Protein AF-A0A7S1GRJ5-F1 (afdb_monomer)

Structure (mmCIF, N/CA/C/O backbone):
data_AF-A0A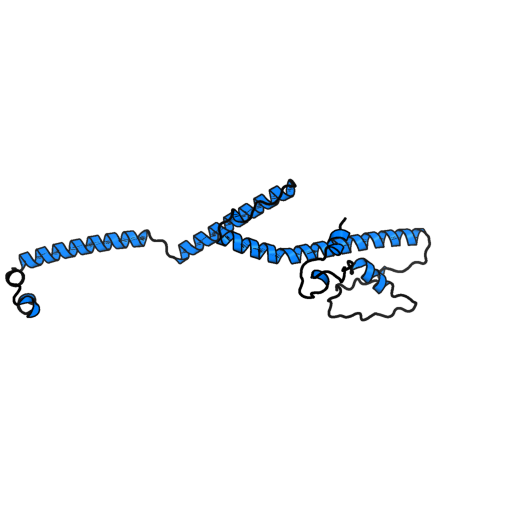7S1GRJ5-F1
#
_entry.id   AF-A0A7S1GRJ5-F1
#
loop_
_atom_site.group_PDB
_atom_site.id
_atom_site.type_symbol
_atom_site.label_atom_id
_atom_site.label_alt_id
_atom_site.label_comp_id
_atom_site.label_asym_id
_atom_site.label_entity_id
_atom_site.label_seq_id
_atom_site.pdbx_PDB_ins_code
_atom_site.Cartn_x
_atom_site.Cartn_y
_atom_site.Cartn_z
_atom_site.occupancy
_atom_site.B_iso_or_equiv
_atom_site.auth_seq_id
_atom_site.auth_comp_id
_atom_site.auth_asym_id
_atom_site.auth_atom_id
_atom_site.pdbx_PDB_model_num
ATOM 1 N N . GLU A 1 1 ? 39.650 -15.912 -52.450 1.00 72.12 1 GLU A N 1
ATOM 2 C CA . GLU A 1 1 ? 39.064 -16.529 -53.664 1.00 72.12 1 GLU A CA 1
ATOM 3 C C . GLU A 1 1 ? 37.541 -16.572 -53.637 1.00 72.12 1 GLU A C 1
ATOM 5 O O . GLU A 1 1 ? 36.939 -16.476 -54.695 1.00 72.12 1 GLU A O 1
ATOM 10 N N . GLU A 1 2 ? 36.922 -16.648 -52.458 1.00 83.31 2 GLU A N 1
ATOM 11 C CA . GLU A 1 2 ? 35.462 -16.723 -52.286 1.00 83.31 2 GLU A CA 1
ATOM 12 C C . GLU A 1 2 ? 34.701 -15.574 -52.966 1.00 83.31 2 GLU A C 1
ATOM 14 O O . GLU A 1 2 ? 33.798 -15.840 -53.749 1.00 83.31 2 GLU A O 1
ATOM 19 N N . LEU A 1 3 ? 35.144 -14.318 -52.810 1.00 81.25 3 LEU A N 1
ATOM 20 C CA . LEU A 1 3 ? 34.520 -13.162 -53.481 1.00 81.25 3 LEU A CA 1
ATOM 21 C C . LEU A 1 3 ? 34.523 -13.261 -55.017 1.00 81.25 3 LEU A C 1
ATOM 23 O O . LEU A 1 3 ? 33.611 -12.755 -55.663 1.00 81.25 3 LEU A O 1
ATOM 27 N N . ARG A 1 4 ? 35.526 -13.925 -55.610 1.00 78.94 4 ARG A N 1
ATOM 28 C CA . ARG A 1 4 ? 35.620 -14.108 -57.071 1.00 78.94 4 ARG A CA 1
ATOM 29 C C . ARG A 1 4 ? 34.764 -15.254 -57.596 1.00 78.94 4 ARG A C 1
ATOM 31 O O . ARG A 1 4 ? 34.497 -15.311 -58.789 1.00 78.94 4 ARG A O 1
ATOM 38 N N . ARG A 1 5 ? 34.373 -16.178 -56.717 1.00 85.81 5 ARG A N 1
ATOM 39 C CA . ARG A 1 5 ? 33.508 -17.320 -57.041 1.00 85.81 5 ARG A CA 1
ATOM 40 C C . ARG A 1 5 ? 32.040 -17.056 -56.696 1.00 85.81 5 ARG A C 1
ATOM 42 O O . ARG A 1 5 ? 31.197 -17.896 -56.987 1.00 85.81 5 ARG A O 1
ATOM 49 N N . ASP A 1 6 ? 31.736 -15.911 -56.088 1.00 86.88 6 ASP A N 1
ATOM 50 C CA . ASP A 1 6 ? 30.375 -15.523 -55.740 1.00 86.88 6 ASP A CA 1
ATOM 51 C C . ASP A 1 6 ? 29.640 -14.926 -56.951 1.00 86.88 6 ASP A C 1
ATOM 53 O O . ASP A 1 6 ? 29.894 -13.793 -57.377 1.00 86.88 6 ASP A O 1
ATOM 57 N N . ASN A 1 7 ? 28.692 -15.698 -57.487 1.00 87.12 7 ASN A N 1
ATOM 58 C CA . ASN A 1 7 ? 27.854 -15.298 -58.616 1.00 87.12 7 ASN A CA 1
ATOM 59 C C . ASN A 1 7 ? 26.999 -14.054 -58.313 1.00 87.12 7 ASN A C 1
ATOM 61 O O . ASN A 1 7 ? 26.661 -13.319 -59.241 1.00 87.12 7 ASN A O 1
ATOM 65 N N . ALA A 1 8 ? 26.682 -13.768 -57.044 1.00 87.81 8 ALA A N 1
ATOM 66 C CA . ALA A 1 8 ? 25.936 -12.567 -56.664 1.00 87.81 8 ALA A CA 1
ATOM 67 C C . ALA A 1 8 ? 26.758 -11.278 -56.851 1.00 87.81 8 ALA A C 1
ATOM 69 O O . ALA A 1 8 ? 26.200 -10.188 -56.990 1.00 87.81 8 ALA A O 1
ATOM 70 N N . LEU A 1 9 ? 28.088 -11.396 -56.896 1.00 85.19 9 LEU A N 1
ATOM 71 C CA . LEU A 1 9 ? 29.021 -10.279 -57.035 1.00 85.19 9 LEU A CA 1
ATOM 72 C C . LEU A 1 9 ? 29.597 -10.161 -58.452 1.00 85.19 9 LEU A C 1
ATOM 74 O O . LEU A 1 9 ? 30.479 -9.331 -58.672 1.00 85.19 9 LEU A O 1
ATOM 78 N N . LEU A 1 10 ? 29.120 -10.961 -59.413 1.00 81.44 10 LEU A N 1
ATOM 79 C CA . LEU A 1 10 ? 29.707 -11.088 -60.754 1.00 81.44 10 LEU A CA 1
ATOM 80 C C . LEU A 1 10 ? 29.811 -9.745 -61.498 1.00 81.44 10 LEU A C 1
ATOM 82 O O . LEU A 1 10 ? 30.829 -9.452 -62.122 1.00 81.44 10 LEU A O 1
ATOM 86 N N . PHE A 1 11 ? 28.786 -8.899 -61.377 1.00 86.62 11 PHE A N 1
ATOM 87 C CA . PHE A 1 11 ? 28.733 -7.576 -62.016 1.00 86.62 11 PHE A CA 1
ATOM 88 C C . PHE A 1 11 ? 29.226 -6.437 -61.112 1.00 86.62 11 PHE A C 1
ATOM 90 O O . PHE A 1 11 ? 29.256 -5.275 -61.517 1.00 86.62 11 PHE A O 1
ATOM 97 N N . GLN A 1 12 ? 29.655 -6.742 -59.884 1.00 85.38 12 GLN A N 1
ATOM 98 C CA . GLN A 1 12 ? 30.239 -5.757 -58.978 1.00 85.38 12 GLN A CA 1
ATOM 99 C C . GLN A 1 12 ? 31.744 -5.647 -59.223 1.00 85.38 12 GLN A C 1
ATOM 101 O O . GLN A 1 12 ? 32.564 -6.028 -58.387 1.00 85.38 12 GLN A O 1
ATOM 106 N N . HIS A 1 13 ? 32.114 -5.088 -60.378 1.00 81.75 13 HIS A N 1
ATOM 107 C CA . HIS A 1 13 ? 33.507 -4.985 -60.831 1.00 81.75 13 HIS A CA 1
ATOM 108 C C . HIS A 1 13 ? 34.446 -4.328 -59.805 1.00 81.75 13 HIS A C 1
ATOM 110 O O . HIS A 1 13 ? 35.602 -4.724 -59.688 1.00 81.75 13 HIS A O 1
ATOM 116 N N . MET A 1 14 ? 33.944 -3.382 -59.002 1.00 82.38 14 MET A N 1
ATOM 117 C CA . MET A 1 14 ? 34.722 -2.758 -57.925 1.00 82.38 14 MET A CA 1
ATOM 118 C C . MET A 1 14 ? 35.076 -3.715 -56.782 1.00 82.38 14 MET A C 1
ATOM 120 O O . MET A 1 14 ? 36.131 -3.558 -56.180 1.00 82.38 14 MET A O 1
ATOM 124 N N . VAL A 1 15 ? 34.212 -4.685 -56.473 1.00 82.25 15 VAL A N 1
ATOM 125 C CA . VAL A 1 15 ? 34.442 -5.696 -55.427 1.00 82.25 15 VAL A CA 1
ATOM 126 C C . VAL A 1 15 ? 35.281 -6.846 -55.988 1.00 82.25 15 VAL A C 1
ATOM 128 O O . VAL A 1 15 ? 36.237 -7.280 -55.350 1.00 82.25 15 VAL A O 1
ATOM 131 N N . GLN A 1 16 ? 34.992 -7.266 -57.224 1.00 83.94 16 GLN A N 1
ATOM 132 C CA . GLN A 1 16 ? 35.749 -8.289 -57.959 1.00 83.94 16 GLN A CA 1
ATOM 133 C C . GLN A 1 16 ? 37.213 -7.888 -58.211 1.00 83.94 16 GLN A C 1
ATOM 135 O O . GLN A 1 16 ? 38.109 -8.734 -58.179 1.00 83.94 16 GLN A O 1
ATOM 140 N N . GLY A 1 17 ? 37.460 -6.593 -58.433 1.00 84.88 17 GLY A N 1
ATOM 141 C CA . GLY A 1 17 ? 38.787 -6.027 -58.682 1.00 84.88 17 GLY A CA 1
ATOM 142 C C . GLY A 1 17 ? 39.625 -5.759 -57.430 1.00 84.88 17 GLY A C 1
ATOM 143 O O . GLY A 1 17 ? 40.770 -5.327 -57.555 1.00 84.88 17 GLY A O 1
ATOM 144 N N . MET A 1 18 ? 39.099 -5.996 -56.222 1.00 87.81 18 MET A N 1
ATOM 145 C CA . MET A 1 18 ? 39.867 -5.763 -54.999 1.00 87.81 18 MET A CA 1
ATOM 146 C C . MET A 1 18 ? 40.995 -6.790 -54.841 1.00 87.81 18 MET A C 1
ATOM 148 O O . MET A 1 18 ? 40.799 -8.000 -54.987 1.00 87.81 18 MET A O 1
ATOM 152 N N . ASN A 1 19 ? 42.188 -6.305 -54.490 1.00 89.56 19 ASN A N 1
ATOM 153 C CA . ASN A 1 19 ? 43.284 -7.168 -54.062 1.00 89.56 19 ASN A CA 1
ATOM 154 C C . ASN A 1 19 ? 43.135 -7.546 -52.574 1.00 89.56 19 ASN A C 1
ATOM 156 O O . ASN A 1 19 ? 42.347 -6.954 -51.832 1.00 89.56 19 ASN A O 1
ATOM 160 N N . THR A 1 20 ? 43.906 -8.538 -52.134 1.00 89.00 20 THR A N 1
ATOM 161 C CA . THR A 1 20 ? 43.840 -9.061 -50.762 1.00 89.00 20 THR A CA 1
ATOM 162 C C . THR A 1 20 ? 44.107 -7.988 -49.699 1.00 89.00 20 THR A C 1
ATOM 164 O O . THR A 1 20 ? 43.424 -7.976 -48.682 1.00 89.00 20 THR A O 1
ATOM 167 N N . ASP A 1 21 ? 45.028 -7.049 -49.942 1.00 90.94 21 ASP A N 1
ATOM 168 C CA . ASP A 1 21 ? 45.351 -5.953 -49.010 1.00 90.94 21 ASP A CA 1
ATOM 169 C C . ASP A 1 21 ? 44.183 -4.964 -48.836 1.00 90.94 21 ASP A C 1
ATOM 171 O O . ASP A 1 21 ? 43.828 -4.577 -47.723 1.00 90.94 21 ASP A O 1
ATOM 175 N N . MET A 1 22 ? 43.512 -4.597 -49.930 1.00 89.62 22 MET A N 1
ATOM 176 C CA . MET A 1 22 ? 42.325 -3.743 -49.884 1.00 89.62 22 MET A CA 1
ATOM 177 C C . MET A 1 22 ? 41.163 -4.429 -49.162 1.00 89.62 22 MET A C 1
ATOM 179 O O . MET A 1 22 ? 40.409 -3.762 -48.452 1.00 89.62 22 MET A O 1
ATOM 183 N N . ILE A 1 23 ? 41.008 -5.745 -49.342 1.00 90.00 23 ILE A N 1
ATOM 184 C CA . ILE A 1 23 ? 40.001 -6.537 -48.627 1.00 90.00 23 ILE A CA 1
ATOM 185 C C . ILE A 1 23 ? 40.335 -6.559 -47.133 1.00 90.00 23 ILE A C 1
ATOM 187 O O . ILE A 1 23 ? 39.477 -6.201 -46.330 1.00 90.00 23 ILE A O 1
ATOM 191 N N . ALA A 1 24 ? 41.584 -6.867 -46.768 1.00 91.62 24 ALA A N 1
ATOM 192 C CA . ALA A 1 24 ? 42.047 -6.888 -45.382 1.00 91.62 24 ALA A CA 1
ATOM 193 C C . ALA A 1 24 ? 41.796 -5.547 -44.675 1.00 91.62 24 ALA A C 1
ATOM 195 O O . ALA A 1 24 ? 41.127 -5.511 -43.647 1.00 91.62 24 ALA A O 1
ATOM 196 N N . LYS A 1 25 ? 42.179 -4.418 -45.289 1.00 93.88 25 LYS A N 1
ATOM 197 C CA . LYS A 1 25 ? 41.926 -3.074 -44.734 1.00 93.88 25 LYS A CA 1
ATOM 198 C C . LYS A 1 25 ? 40.442 -2.783 -44.507 1.00 93.88 25 LYS A C 1
ATOM 200 O O . LYS A 1 25 ? 40.082 -2.120 -43.531 1.00 93.88 25 LYS A O 1
ATOM 205 N N . ARG A 1 26 ? 39.562 -3.248 -45.402 1.00 91.19 26 ARG A N 1
ATOM 206 C CA . ARG A 1 26 ? 38.109 -3.094 -45.230 1.00 91.19 26 ARG A CA 1
ATOM 207 C C . ARG A 1 26 ? 37.571 -3.987 -44.119 1.00 91.19 26 ARG A C 1
ATOM 209 O O . ARG A 1 26 ? 36.728 -3.518 -43.356 1.00 91.19 26 ARG A O 1
ATOM 216 N N . CYS A 1 27 ? 38.060 -5.219 -44.011 1.00 93.19 27 CYS A N 1
ATOM 217 C CA . CYS A 1 27 ? 37.746 -6.113 -42.902 1.00 93.19 27 CYS A CA 1
ATOM 218 C C . CYS A 1 27 ? 38.187 -5.496 -41.568 1.00 93.19 27 CYS A C 1
ATOM 220 O O . CYS A 1 27 ? 37.353 -5.356 -40.681 1.00 93.19 27 CYS A O 1
ATOM 222 N N . ASP A 1 28 ? 39.420 -4.997 -41.459 1.00 95.69 28 ASP A N 1
ATOM 223 C CA . ASP A 1 28 ? 39.940 -4.332 -40.253 1.00 95.69 28 ASP A CA 1
ATOM 224 C C . ASP A 1 28 ? 39.139 -3.088 -39.870 1.00 95.69 28 ASP A C 1
ATOM 226 O O . ASP A 1 28 ? 38.913 -2.793 -38.695 1.00 95.69 28 ASP A O 1
ATOM 230 N N . TYR A 1 29 ? 38.701 -2.312 -40.862 1.00 96.06 29 TYR A N 1
ATOM 231 C CA . TYR A 1 29 ? 37.819 -1.178 -40.612 1.00 96.06 29 TYR A CA 1
ATOM 232 C C . TYR A 1 29 ? 36.453 -1.630 -40.083 1.00 96.06 29 TYR A C 1
ATOM 234 O O . TYR A 1 29 ? 35.951 -1.053 -39.119 1.00 96.06 29 TYR A O 1
ATOM 242 N N . ARG A 1 30 ? 35.857 -2.670 -40.679 1.00 96.12 30 ARG A N 1
ATOM 243 C CA . ARG A 1 30 ? 34.570 -3.221 -40.234 1.00 96.12 30 ARG A CA 1
ATOM 244 C C . ARG A 1 30 ? 34.658 -3.835 -38.839 1.00 96.12 30 ARG A C 1
ATOM 246 O O . ARG A 1 30 ? 33.776 -3.553 -38.035 1.00 96.12 30 ARG A O 1
ATOM 253 N N . MET A 1 31 ? 35.724 -4.572 -38.533 1.00 96.56 31 MET A N 1
ATOM 254 C CA . MET A 1 31 ? 35.969 -5.125 -37.197 1.00 96.56 31 MET A CA 1
ATOM 255 C C . MET A 1 31 ? 36.037 -4.010 -36.150 1.00 96.56 31 MET A C 1
ATOM 257 O O . MET A 1 31 ? 35.279 -4.044 -35.187 1.00 96.56 31 MET A O 1
ATOM 261 N N . ARG A 1 32 ? 36.801 -2.939 -36.402 1.00 97.00 32 ARG A N 1
ATOM 262 C CA . ARG A 1 32 ? 36.861 -1.779 -35.492 1.00 97.00 32 ARG A CA 1
ATOM 263 C C . ARG A 1 32 ? 35.522 -1.060 -35.307 1.00 97.00 32 ARG A C 1
ATOM 265 O O . ARG A 1 32 ? 35.262 -0.506 -34.244 1.00 97.00 32 ARG A O 1
ATOM 272 N N . GLN A 1 33 ? 34.676 -1.010 -36.337 1.00 96.81 33 GLN A N 1
ATOM 273 C CA . GLN A 1 33 ? 33.322 -0.455 -36.201 1.00 96.81 33 GLN A CA 1
ATOM 274 C C . GLN A 1 33 ? 32.441 -1.348 -35.320 1.00 96.81 33 GLN A C 1
ATOM 276 O O . GLN A 1 33 ? 31.742 -0.835 -34.449 1.00 96.81 33 GLN A O 1
ATOM 281 N N . MET A 1 34 ? 32.515 -2.668 -35.509 1.00 97.25 34 MET A N 1
ATOM 282 C CA . MET A 1 34 ? 31.790 -3.632 -34.681 1.00 97.25 34 MET A CA 1
ATOM 283 C C . MET A 1 34 ? 32.249 -3.593 -33.220 1.00 97.25 34 MET A C 1
ATOM 285 O O . MET A 1 34 ? 31.407 -3.602 -32.329 1.00 97.25 34 MET A O 1
ATOM 289 N N . GLU A 1 35 ? 33.555 -3.488 -32.960 1.00 97.06 35 GLU A N 1
ATOM 290 C CA . GLU A 1 35 ? 34.109 -3.343 -31.605 1.00 97.06 35 GLU A CA 1
ATOM 291 C C . GLU A 1 35 ? 33.528 -2.117 -30.891 1.00 97.06 35 GLU A C 1
ATOM 293 O O . GLU A 1 35 ? 32.988 -2.240 -29.793 1.00 97.06 35 GLU A O 1
ATOM 298 N N . LYS A 1 36 ? 33.526 -0.952 -31.552 1.00 96.19 36 LYS A N 1
ATOM 299 C CA . LYS A 1 36 ? 32.933 0.280 -31.002 1.00 96.19 36 LYS A CA 1
ATOM 300 C C . LYS A 1 36 ? 31.442 0.141 -30.707 1.00 96.19 36 LYS A C 1
ATOM 302 O O . LYS A 1 36 ? 30.950 0.685 -29.719 1.00 96.19 36 LYS A O 1
ATOM 307 N N . GLU A 1 37 ? 30.705 -0.559 -31.564 1.00 96.06 37 GLU A N 1
ATOM 308 C CA . GLU A 1 37 ? 29.283 -0.808 -31.342 1.00 96.06 37 GLU A CA 1
ATOM 309 C C . GLU A 1 37 ? 29.052 -1.752 -30.153 1.00 96.06 37 GLU A C 1
ATOM 311 O O . GLU A 1 37 ? 28.173 -1.495 -29.326 1.00 96.06 37 GLU A O 1
ATOM 316 N N . CYS A 1 38 ? 29.859 -2.808 -30.028 1.00 95.69 38 CYS A N 1
ATOM 317 C CA . CYS A 1 38 ? 29.835 -3.713 -28.882 1.00 95.69 38 CYS A CA 1
ATOM 318 C C . CYS A 1 38 ? 30.121 -2.968 -27.574 1.00 95.69 38 CYS A C 1
ATOM 320 O O . CYS A 1 38 ? 29.336 -3.094 -26.635 1.00 95.69 38 CYS A O 1
ATOM 322 N N . GLU A 1 39 ? 31.161 -2.132 -27.526 1.00 95.94 39 GLU A N 1
ATOM 323 C CA . GLU A 1 39 ? 31.483 -1.301 -26.357 1.00 95.94 39 GLU A CA 1
ATOM 324 C C . GLU A 1 39 ? 30.330 -0.355 -25.988 1.00 95.94 39 GLU A C 1
ATOM 326 O O . GLU A 1 39 ? 29.963 -0.224 -24.815 1.00 95.94 39 GLU A O 1
ATOM 331 N N . ALA A 1 40 ? 29.711 0.289 -26.983 1.00 94.81 40 ALA A N 1
ATOM 332 C CA . ALA A 1 40 ? 28.569 1.171 -26.761 1.00 94.81 40 ALA A CA 1
ATOM 333 C C . ALA A 1 40 ? 27.369 0.408 -26.178 1.00 94.81 40 ALA A C 1
ATOM 335 O O . ALA A 1 40 ? 26.754 0.861 -25.208 1.00 94.81 40 ALA A O 1
ATOM 336 N N . ARG A 1 41 ? 27.055 -0.772 -26.726 1.00 93.56 41 ARG A N 1
ATOM 337 C CA . ARG A 1 41 ? 25.973 -1.639 -26.235 1.00 93.56 41 ARG A CA 1
ATOM 338 C C . ARG A 1 41 ? 26.266 -2.168 -24.833 1.00 93.56 41 ARG A C 1
ATOM 340 O O . ARG A 1 41 ? 25.379 -2.142 -23.984 1.00 93.56 41 ARG A O 1
ATOM 347 N N . GLU A 1 42 ? 27.498 -2.586 -24.560 1.00 93.44 42 GLU A N 1
ATOM 348 C CA . GLU A 1 42 ? 27.922 -3.043 -23.235 1.00 93.44 42 GLU A CA 1
ATOM 349 C C . GLU A 1 42 ? 27.788 -1.924 -22.198 1.00 93.44 42 GLU A C 1
ATOM 351 O O . GLU A 1 42 ? 27.259 -2.145 -21.109 1.00 93.44 42 GLU A O 1
ATOM 356 N N . LYS A 1 43 ? 28.183 -0.693 -22.544 1.00 93.62 43 LYS A N 1
ATOM 357 C CA . LYS A 1 43 ? 28.016 0.476 -21.672 1.00 93.62 43 LYS A CA 1
ATOM 358 C C . LYS A 1 43 ? 26.544 0.759 -21.365 1.00 93.62 43 LYS A C 1
ATOM 360 O O . LYS A 1 43 ? 26.205 1.065 -20.222 1.00 93.62 43 LYS A O 1
ATOM 365 N N . VAL A 1 44 ? 25.665 0.644 -22.361 1.00 90.88 44 VAL A N 1
ATOM 366 C CA . VAL A 1 44 ? 24.213 0.788 -22.164 1.00 90.88 44 VAL A CA 1
ATOM 367 C C . VAL A 1 44 ? 23.682 -0.307 -21.239 1.00 90.88 44 VAL A C 1
ATOM 369 O O . VAL A 1 44 ? 22.923 -0.007 -20.322 1.00 90.88 44 VAL A O 1
ATOM 372 N N . LEU A 1 45 ? 24.107 -1.557 -21.436 1.00 86.75 45 LEU A N 1
ATOM 373 C CA . LEU A 1 45 ? 23.680 -2.687 -20.610 1.00 86.75 45 LEU A CA 1
ATOM 374 C C . LEU A 1 45 ? 24.167 -2.573 -19.164 1.00 86.75 45 LEU A C 1
ATOM 376 O O . LEU A 1 45 ? 23.371 -2.779 -18.254 1.00 86.75 45 LEU A O 1
ATOM 380 N N . LYS A 1 46 ? 25.423 -2.173 -18.938 1.00 88.50 46 LYS A N 1
ATOM 381 C CA . LYS A 1 46 ? 25.983 -1.956 -17.591 1.00 88.50 46 LYS A CA 1
ATOM 382 C C . LYS A 1 46 ? 25.203 -0.915 -16.790 1.00 88.50 46 LYS A C 1
ATOM 384 O O . LYS A 1 46 ? 25.036 -1.069 -15.585 1.00 88.50 46 LYS A O 1
ATOM 389 N N . ASN A 1 47 ? 24.715 0.130 -17.456 1.00 86.56 47 ASN A N 1
ATOM 390 C CA . ASN A 1 47 ? 23.984 1.218 -16.806 1.00 86.56 47 ASN A CA 1
ATOM 391 C C . ASN A 1 47 ? 22.475 0.960 -16.702 1.00 86.56 47 ASN A C 1
ATOM 393 O O . ASN A 1 47 ? 21.769 1.683 -15.997 1.00 86.56 47 ASN A O 1
ATOM 397 N N . ARG A 1 48 ? 21.953 -0.046 -17.409 1.00 87.50 48 ARG A N 1
ATOM 398 C CA . ARG A 1 48 ? 20.530 -0.365 -17.386 1.00 87.50 48 ARG A CA 1
ATOM 399 C C . ARG A 1 48 ? 20.225 -1.233 -16.175 1.00 87.50 48 ARG A C 1
ATOM 401 O O . ARG A 1 48 ? 20.628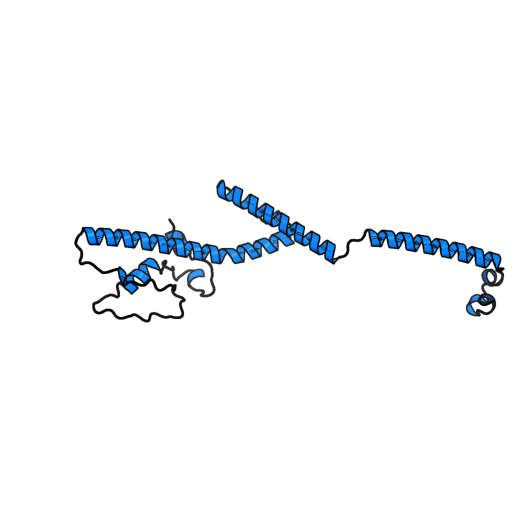 -2.390 -16.103 1.00 87.50 48 ARG A O 1
ATOM 408 N N . LYS A 1 49 ? 19.441 -0.691 -15.246 1.00 87.94 49 LYS A N 1
ATOM 409 C CA . LYS A 1 49 ? 18.921 -1.483 -14.133 1.00 87.94 49 LYS A CA 1
ATOM 410 C C . LYS A 1 49 ? 18.026 -2.617 -14.659 1.00 87.94 49 LYS A C 1
ATOM 412 O O . LYS A 1 49 ? 17.175 -2.363 -15.521 1.00 87.94 49 LYS A O 1
ATOM 417 N N . PRO A 1 50 ? 18.179 -3.849 -14.141 1.00 90.62 50 PRO A N 1
ATOM 418 C CA . PRO A 1 50 ? 17.226 -4.923 -14.382 1.00 90.62 50 PRO A CA 1
ATOM 419 C C . PRO A 1 50 ? 15.806 -4.511 -13.968 1.00 90.62 50 PRO A C 1
ATOM 421 O O . PRO A 1 50 ? 15.620 -3.805 -12.975 1.00 90.62 50 PRO A O 1
ATOM 424 N N . ALA A 1 51 ? 14.795 -4.956 -14.717 1.00 89.75 51 ALA A N 1
ATOM 425 C CA . ALA A 1 51 ? 13.406 -4.540 -14.498 1.00 89.75 51 ALA A CA 1
ATOM 426 C C . ALA A 1 51 ? 12.884 -4.911 -13.098 1.00 89.75 51 ALA A C 1
ATOM 428 O O . ALA A 1 51 ? 12.170 -4.131 -12.475 1.00 89.75 51 ALA A O 1
ATOM 429 N N . ASN A 1 52 ? 13.294 -6.068 -12.578 1.00 90.88 52 ASN A N 1
ATOM 430 C CA . ASN A 1 52 ? 12.974 -6.511 -11.222 1.00 90.88 52 ASN A CA 1
ATOM 431 C C . ASN A 1 52 ? 13.578 -5.594 -10.145 1.00 90.88 52 ASN A C 1
ATOM 433 O O . ASN A 1 52 ? 12.909 -5.301 -9.161 1.00 90.88 52 ASN A O 1
ATOM 437 N N . VAL A 1 53 ? 14.807 -5.104 -10.340 1.00 91.31 53 VAL A N 1
ATOM 438 C CA . VAL A 1 53 ? 15.452 -4.167 -9.405 1.00 91.31 53 VAL A CA 1
ATOM 439 C C . VAL A 1 53 ? 14.727 -2.823 -9.416 1.00 91.31 53 VAL A C 1
ATOM 441 O O . VAL A 1 53 ? 14.415 -2.293 -8.356 1.00 91.31 53 VAL A O 1
ATOM 444 N N . ALA A 1 54 ? 14.388 -2.301 -10.597 1.00 89.94 54 ALA A N 1
ATOM 445 C CA . ALA A 1 54 ? 13.627 -1.056 -10.710 1.00 89.94 54 ALA A CA 1
ATOM 446 C C . ALA A 1 54 ? 12.228 -1.166 -10.071 1.00 89.94 54 ALA A C 1
ATOM 448 O O . ALA A 1 54 ? 11.787 -0.250 -9.379 1.00 89.94 54 ALA A O 1
ATOM 449 N N . ALA A 1 55 ? 11.544 -2.299 -10.258 1.00 89.38 55 ALA A N 1
ATOM 450 C CA . ALA A 1 55 ? 10.253 -2.560 -9.624 1.00 89.38 55 ALA A CA 1
ATOM 451 C C . ALA A 1 55 ? 10.369 -2.647 -8.091 1.00 89.38 55 ALA A C 1
ATOM 453 O O . ALA A 1 55 ? 9.561 -2.050 -7.382 1.00 89.38 55 ALA A O 1
ATOM 454 N N . ALA A 1 56 ? 11.395 -3.334 -7.577 1.00 91.50 56 ALA A N 1
ATOM 455 C CA . ALA A 1 56 ? 11.653 -3.422 -6.142 1.00 91.50 56 ALA A CA 1
ATOM 456 C C . ALA A 1 56 ? 11.972 -2.049 -5.526 1.00 91.50 56 ALA A C 1
ATOM 458 O O . ALA A 1 56 ? 11.450 -1.719 -4.464 1.00 91.50 56 ALA A O 1
ATOM 459 N N . GLU A 1 57 ? 12.770 -1.218 -6.203 1.00 91.44 57 GLU A N 1
ATOM 460 C CA . GLU A 1 57 ? 13.042 0.159 -5.770 1.00 91.44 57 GLU A CA 1
ATOM 461 C C . GLU A 1 57 ? 11.759 0.997 -5.698 1.00 91.44 57 GLU A C 1
ATOM 463 O O . GLU A 1 57 ? 11.551 1.708 -4.715 1.00 91.44 57 GLU A O 1
ATOM 468 N N . LYS A 1 58 ? 10.866 0.871 -6.691 1.00 90.88 58 LYS A N 1
ATOM 469 C CA . LYS A 1 58 ? 9.565 1.557 -6.687 1.00 90.88 58 LYS A CA 1
ATOM 470 C C . LYS A 1 58 ? 8.694 1.112 -5.507 1.00 90.88 58 LYS A C 1
ATOM 472 O O . LYS A 1 58 ? 8.125 1.954 -4.818 1.00 90.88 58 LYS A O 1
ATOM 477 N N . ALA A 1 59 ? 8.637 -0.191 -5.236 1.00 89.19 59 ALA A N 1
ATOM 478 C CA . ALA A 1 59 ? 7.885 -0.732 -4.106 1.00 89.19 59 ALA A CA 1
ATOM 479 C C . ALA A 1 59 ? 8.442 -0.245 -2.755 1.00 89.19 59 ALA A C 1
ATOM 481 O O . ALA A 1 59 ? 7.681 0.174 -1.886 1.00 89.19 59 ALA A O 1
ATOM 482 N N . LEU A 1 60 ? 9.769 -0.232 -2.587 1.00 92.75 60 LEU A N 1
ATOM 483 C CA . LEU A 1 60 ? 10.411 0.295 -1.377 1.00 92.75 60 LEU A CA 1
ATOM 484 C C . LEU A 1 60 ? 10.145 1.790 -1.186 1.00 92.75 60 LEU A C 1
ATOM 486 O O . LEU A 1 60 ? 9.953 2.242 -0.058 1.00 92.75 60 LEU A O 1
ATOM 490 N N . GLN A 1 61 ? 10.123 2.556 -2.275 1.00 92.38 61 GLN A N 1
ATOM 491 C CA . GLN A 1 61 ? 9.797 3.975 -2.228 1.00 92.38 61 GLN A CA 1
ATOM 492 C C . GLN A 1 61 ? 8.352 4.202 -1.764 1.00 92.38 61 GLN A C 1
ATOM 494 O O . GLN A 1 61 ? 8.132 5.015 -0.868 1.00 92.38 61 GLN A O 1
ATOM 499 N N . ALA A 1 62 ? 7.397 3.425 -2.282 1.00 91.12 62 ALA A N 1
ATOM 500 C CA . ALA A 1 62 ? 6.011 3.465 -1.824 1.00 91.12 62 ALA A CA 1
ATOM 501 C C . ALA A 1 62 ? 5.897 3.144 -0.322 1.00 91.12 62 ALA A C 1
ATOM 503 O O . ALA A 1 62 ? 5.225 3.865 0.408 1.00 91.12 62 ALA A O 1
ATOM 504 N N . VAL A 1 63 ? 6.611 2.125 0.178 1.00 91.88 63 VAL A N 1
ATOM 505 C CA . VAL A 1 63 ? 6.625 1.787 1.617 1.00 91.88 63 VAL A CA 1
ATOM 506 C C . VAL A 1 63 ? 7.109 2.955 2.474 1.00 91.88 63 VAL A C 1
ATOM 508 O O . VAL A 1 63 ? 6.460 3.295 3.459 1.00 91.88 63 VAL A O 1
ATOM 511 N N . ARG A 1 64 ? 8.198 3.619 2.078 1.00 93.56 64 ARG A N 1
ATOM 512 C CA . ARG A 1 64 ? 8.729 4.779 2.814 1.00 93.56 64 ARG A CA 1
ATOM 513 C C . ARG A 1 64 ? 7.757 5.956 2.836 1.00 93.56 64 ARG A C 1
ATOM 515 O O . ARG A 1 64 ? 7.657 6.651 3.844 1.00 93.56 64 ARG A O 1
ATOM 522 N N . GLU A 1 65 ? 7.056 6.196 1.731 1.00 92.69 65 GLU A N 1
ATOM 523 C CA . GLU A 1 65 ? 6.022 7.233 1.649 1.00 92.69 65 GLU A CA 1
ATOM 524 C C . GLU A 1 65 ? 4.861 6.935 2.601 1.00 92.69 65 GLU A C 1
ATOM 526 O O . GLU A 1 65 ? 4.432 7.824 3.338 1.00 92.69 65 GLU A O 1
ATOM 531 N N . MET A 1 66 ? 4.415 5.677 2.645 1.00 93.31 66 MET A N 1
ATOM 532 C CA . MET A 1 66 ? 3.374 5.225 3.568 1.00 93.31 66 MET A CA 1
ATOM 533 C C . MET A 1 66 ? 3.792 5.386 5.035 1.00 93.31 66 MET A C 1
ATOM 535 O O . MET A 1 66 ? 3.052 5.979 5.813 1.00 93.31 66 MET A O 1
ATOM 539 N N . GLU A 1 67 ? 4.990 4.931 5.416 1.00 92.94 67 GLU A N 1
ATOM 540 C CA . GLU A 1 67 ? 5.505 5.053 6.793 1.00 92.94 67 GLU A CA 1
ATOM 541 C C . GLU A 1 67 ? 5.607 6.516 7.245 1.00 92.94 67 GLU A C 1
ATOM 543 O O . GLU A 1 67 ? 5.268 6.876 8.381 1.00 92.94 67 GLU A O 1
ATOM 548 N N . LYS A 1 68 ? 6.056 7.389 6.337 1.00 93.56 68 LYS A N 1
ATOM 549 C CA . LYS A 1 68 ? 6.116 8.825 6.591 1.00 93.56 68 LYS A CA 1
ATOM 550 C C . LYS A 1 68 ? 4.719 9.398 6.813 1.00 93.56 68 LYS A C 1
ATOM 552 O O . LYS A 1 68 ? 4.508 10.102 7.800 1.00 93.56 68 LYS A O 1
ATOM 557 N N . TRP A 1 69 ? 3.770 9.064 5.940 1.00 94.12 69 TRP A N 1
ATOM 558 C CA . TRP A 1 69 ? 2.385 9.503 6.081 1.00 94.12 69 TRP A CA 1
ATOM 559 C C . TRP A 1 69 ? 1.763 9.010 7.390 1.00 94.12 69 TRP A C 1
ATOM 561 O O . TRP A 1 69 ? 1.129 9.794 8.085 1.00 94.12 69 TRP A O 1
ATOM 571 N N . GLU A 1 70 ? 1.991 7.755 7.790 1.00 91.62 70 GLU A N 1
ATOM 572 C CA . GLU A 1 70 ? 1.487 7.214 9.060 1.00 91.62 70 GLU A CA 1
ATOM 573 C C . GLU A 1 70 ? 2.045 7.974 10.268 1.00 91.62 70 GLU A C 1
ATOM 575 O O . GLU A 1 70 ? 1.318 8.266 11.224 1.00 91.62 70 GLU A O 1
ATOM 580 N N . THR A 1 71 ? 3.33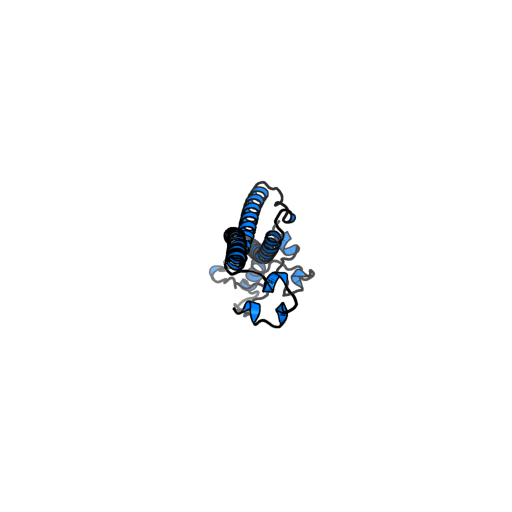0 8.328 10.220 1.00 92.62 71 THR A N 1
ATOM 581 C CA . THR A 1 71 ? 3.982 9.109 11.273 1.00 92.62 71 THR A CA 1
ATOM 582 C C . THR A 1 71 ? 3.378 10.510 11.367 1.00 92.62 71 THR A C 1
ATOM 584 O O . THR A 1 71 ? 3.015 10.955 12.457 1.00 92.62 71 THR A O 1
ATOM 587 N N . GLU A 1 72 ? 3.211 11.188 10.231 1.00 92.94 72 GLU A N 1
ATOM 588 C CA . GLU A 1 72 ? 2.594 12.516 10.155 1.00 92.94 72 GLU A CA 1
ATOM 589 C C . GLU A 1 72 ? 1.127 12.480 10.598 1.00 92.94 72 GLU A C 1
ATOM 591 O O . GLU A 1 72 ? 0.718 13.280 11.436 1.00 92.94 72 GLU A O 1
ATOM 596 N N . ALA A 1 73 ? 0.353 11.501 10.128 1.00 91.38 73 ALA A N 1
ATOM 597 C CA . ALA A 1 73 ? -1.033 11.289 10.529 1.00 91.38 73 ALA A CA 1
ATOM 598 C C . ALA A 1 73 ? -1.161 11.061 12.034 1.00 91.38 73 ALA A C 1
ATOM 600 O O . ALA A 1 73 ? -2.053 11.617 12.677 1.00 91.38 73 ALA A O 1
ATOM 601 N N . ARG A 1 74 ? -0.253 10.284 12.632 1.00 90.00 74 ARG A N 1
ATOM 602 C CA . ARG A 1 74 ? -0.224 10.083 14.081 1.00 90.00 74 ARG A CA 1
ATOM 603 C C . ARG A 1 74 ? 0.045 11.392 14.822 1.00 90.00 74 ARG A C 1
ATOM 605 O O . ARG A 1 74 ? -0.637 11.663 15.807 1.00 90.00 74 ARG A O 1
ATOM 612 N N . ILE A 1 75 ? 1.006 12.193 14.367 1.00 92.19 75 ILE A N 1
ATOM 613 C CA . ILE A 1 75 ? 1.329 13.490 14.981 1.00 92.19 75 ILE A CA 1
ATOM 614 C C . ILE A 1 75 ? 0.144 14.462 14.860 1.00 92.19 75 ILE A C 1
ATOM 616 O O . ILE A 1 75 ? -0.240 15.083 15.855 1.00 92.19 75 ILE A O 1
ATOM 620 N N . SER A 1 76 ? -0.485 14.556 13.686 1.00 90.88 76 SER A N 1
ATOM 621 C CA . SER A 1 76 ? -1.682 15.379 13.476 1.00 90.88 76 SER A CA 1
ATOM 622 C C . SER A 1 76 ? -2.815 14.967 14.413 1.00 90.88 76 SER A C 1
ATOM 624 O O . SER A 1 76 ? -3.314 15.799 15.167 1.00 90.88 76 SER A O 1
ATOM 626 N N . ASN A 1 77 ? -3.123 13.671 14.484 1.00 87.75 77 ASN A N 1
ATOM 627 C CA . ASN A 1 77 ? -4.176 13.158 15.361 1.00 87.75 77 ASN A CA 1
ATOM 628 C C . ASN A 1 77 ? -3.905 13.457 16.845 1.00 87.75 77 ASN A C 1
ATOM 630 O O . ASN A 1 77 ? -4.823 13.817 17.579 1.00 87.75 77 ASN A O 1
ATOM 634 N N . LEU A 1 78 ? -2.652 13.333 17.302 1.00 88.81 78 LEU A N 1
ATOM 635 C CA . LEU A 1 78 ? -2.272 13.651 18.686 1.00 88.81 78 LEU A CA 1
ATOM 636 C C . LEU A 1 78 ? -2.351 15.152 18.998 1.00 88.81 78 LEU A C 1
ATOM 638 O O . LEU A 1 78 ? -2.579 15.520 20.146 1.00 88.81 78 LEU A O 1
ATOM 642 N N . SER A 1 79 ? -2.178 16.007 17.989 1.00 90.62 79 SER A N 1
ATOM 643 C CA . SER A 1 79 ? -2.335 17.462 18.115 1.00 90.62 79 SER A CA 1
ATOM 644 C C . SER A 1 79 ? -3.778 17.945 17.914 1.00 90.62 79 SER A C 1
ATOM 646 O O . SER A 1 79 ? -4.034 19.140 18.033 1.00 90.62 79 SER A O 1
ATOM 648 N N . GLY A 1 80 ? -4.722 17.033 17.647 1.00 89.38 80 GLY A N 1
ATOM 649 C CA . GLY A 1 80 ? -6.130 17.349 17.389 1.00 89.38 80 GLY A CA 1
ATOM 650 C C . GLY A 1 80 ? -6.419 17.861 15.975 1.00 89.38 80 GLY A C 1
ATOM 651 O O . GLY A 1 80 ? -7.516 18.354 15.731 1.00 89.38 80 GLY A O 1
ATOM 652 N N . ASN A 1 81 ? -5.456 17.753 15.056 1.00 88.69 81 ASN A N 1
ATOM 653 C CA . ASN A 1 81 ? -5.619 18.102 13.648 1.00 88.69 81 ASN A CA 1
ATOM 654 C C . ASN A 1 81 ? -5.999 16.873 12.813 1.00 88.69 81 ASN A C 1
ATOM 656 O O . ASN A 1 81 ? -5.672 15.740 13.174 1.00 88.69 81 ASN A O 1
ATOM 660 N N . ASP A 1 82 ? -6.622 17.108 11.659 1.00 86.88 82 ASP A N 1
ATOM 661 C CA . ASP A 1 82 ? -6.936 16.041 10.711 1.00 86.88 82 ASP A CA 1
ATOM 662 C C . ASP A 1 82 ? -5.668 15.407 10.122 1.00 86.88 82 ASP A C 1
ATOM 664 O O . ASP A 1 82 ? -4.628 16.054 9.932 1.00 86.88 82 ASP A O 1
ATOM 668 N N . ALA A 1 83 ? -5.762 14.113 9.815 1.00 87.56 83 ALA A N 1
ATOM 669 C CA . ALA A 1 83 ? -4.699 13.391 9.135 1.00 87.56 83 ALA A CA 1
ATOM 670 C C . ALA A 1 83 ? -4.420 14.008 7.747 1.00 87.56 83 ALA A C 1
ATOM 672 O O . ALA A 1 83 ? -5.344 14.483 7.079 1.00 87.56 83 ALA A O 1
ATOM 673 N N . PRO A 1 84 ? -3.156 14.002 7.284 1.00 89.25 84 PRO A N 1
ATOM 674 C CA . PRO A 1 84 ? -2.819 14.500 5.962 1.00 89.25 84 PRO A CA 1
ATOM 675 C C . PRO A 1 84 ? -3.580 13.728 4.866 1.00 89.25 84 PRO A C 1
ATOM 677 O O . PRO A 1 84 ? -3.784 12.520 5.001 1.00 89.25 84 PRO A O 1
ATOM 680 N N . PRO A 1 85 ? -3.971 14.387 3.758 1.00 89.31 85 PRO A N 1
ATOM 681 C CA . PRO A 1 85 ? -4.687 13.726 2.668 1.00 89.31 85 PRO A CA 1
ATOM 682 C C . PRO A 1 85 ? -3.851 12.614 2.019 1.00 89.31 85 PRO A C 1
ATOM 684 O O . PRO A 1 85 ? -2.629 12.753 1.892 1.00 89.31 85 PRO A O 1
ATOM 687 N N . LEU A 1 86 ? -4.504 11.526 1.600 1.00 88.12 86 LEU A N 1
ATOM 688 C CA . LEU A 1 86 ? -3.852 10.376 0.960 1.00 88.12 86 LEU A CA 1
ATOM 689 C C . LEU A 1 86 ? -3.436 10.673 -0.487 1.00 88.12 86 LEU A C 1
ATOM 691 O O . LEU A 1 86 ? -2.479 10.082 -0.971 1.00 88.12 86 LEU A O 1
ATOM 695 N N . GLU A 1 87 ? -4.079 11.638 -1.149 1.00 87.06 87 GLU A N 1
ATOM 696 C CA . GLU A 1 87 ? -3.816 12.040 -2.541 1.00 87.06 87 GLU A CA 1
ATOM 697 C C . GLU A 1 87 ? -2.411 12.635 -2.743 1.00 87.06 87 GLU A C 1
ATOM 699 O O . GLU A 1 87 ? -1.978 12.879 -3.867 1.00 87.06 87 GLU A O 1
ATOM 704 N N . LYS A 1 88 ? -1.691 12.913 -1.649 1.00 84.25 88 LYS A N 1
ATOM 705 C CA . LYS A 1 88 ? -0.291 13.355 -1.682 1.00 84.25 88 LYS A CA 1
ATOM 706 C C . LYS A 1 88 ? 0.701 12.200 -1.863 1.00 84.25 88 LYS A C 1
ATOM 708 O O . LYS A 1 88 ? 1.882 12.467 -2.078 1.00 84.25 88 LYS A O 1
ATOM 713 N N . LEU A 1 89 ? 0.255 10.951 -1.729 1.00 88.00 89 LEU A N 1
ATOM 714 C CA . LEU A 1 89 ? 1.071 9.757 -1.938 1.00 88.00 89 LEU A CA 1
ATOM 715 C C . LEU A 1 89 ? 1.197 9.434 -3.433 1.00 88.00 89 LEU A C 1
ATOM 717 O O . LEU A 1 89 ? 0.395 9.874 -4.255 1.00 88.00 89 LEU A O 1
ATOM 721 N N . SER A 1 90 ? 2.204 8.640 -3.802 1.00 90.00 90 SER A N 1
ATOM 722 C CA . SER A 1 90 ? 2.228 8.028 -5.134 1.00 90.00 90 SER A CA 1
ATOM 723 C C . SER A 1 90 ? 1.020 7.101 -5.333 1.00 90.00 90 SER A C 1
ATOM 725 O O . SER A 1 90 ? 0.530 6.511 -4.375 1.00 90.00 90 SER A O 1
ATOM 727 N N . SER A 1 91 ? 0.558 6.925 -6.579 1.00 89.19 91 SER A N 1
ATOM 728 C CA . SER A 1 91 ? -0.634 6.107 -6.890 1.00 89.19 91 SER A CA 1
ATOM 729 C C . SER A 1 91 ? -0.580 4.697 -6.287 1.00 89.19 91 SER A C 1
ATOM 731 O O . SER A 1 91 ? -1.592 4.204 -5.797 1.00 89.19 91 SER A O 1
ATOM 733 N N . ASP A 1 92 ? 0.592 4.052 -6.315 1.00 85.94 92 ASP A N 1
ATOM 734 C CA . ASP A 1 92 ? 0.779 2.714 -5.746 1.00 85.94 92 ASP A CA 1
ATOM 735 C C . ASP A 1 92 ? 0.664 2.757 -4.208 1.00 85.94 92 ASP A C 1
ATOM 737 O O . ASP A 1 92 ? -0.011 1.921 -3.610 1.00 85.94 92 ASP A O 1
ATOM 741 N N . ALA A 1 93 ? 1.294 3.745 -3.560 1.00 88.50 93 ALA A N 1
ATOM 742 C CA . ALA A 1 93 ? 1.243 3.915 -2.108 1.00 88.50 93 ALA A CA 1
ATOM 743 C C . ALA A 1 93 ? -0.165 4.285 -1.621 1.00 88.50 93 ALA A C 1
ATOM 745 O O . ALA A 1 93 ? -0.626 3.764 -0.608 1.00 88.50 93 ALA A O 1
ATOM 746 N N . GLU A 1 94 ? -0.868 5.148 -2.352 1.00 90.69 94 GLU A N 1
ATOM 747 C CA . GLU A 1 94 ? -2.240 5.545 -2.050 1.00 90.69 94 GLU A CA 1
ATOM 748 C C . GLU A 1 94 ? -3.184 4.339 -2.067 1.00 90.69 94 GLU A C 1
ATOM 750 O O . GLU A 1 94 ? -3.943 4.138 -1.117 1.00 90.69 94 GLU A O 1
ATOM 755 N N . GLN A 1 95 ? -3.120 3.518 -3.120 1.00 90.25 95 GLN A N 1
ATOM 756 C CA . GLN A 1 95 ? -3.960 2.331 -3.235 1.00 90.25 95 GLN A CA 1
ATOM 757 C C . GLN A 1 95 ? -3.720 1.366 -2.067 1.00 90.25 95 GLN A C 1
ATOM 759 O O . GLN A 1 95 ? -4.674 0.962 -1.402 1.00 90.25 95 GLN A O 1
ATOM 764 N N . ILE A 1 96 ? -2.454 1.057 -1.766 1.00 89.12 96 ILE A N 1
ATOM 765 C CA . ILE A 1 96 ? -2.098 0.149 -0.666 1.00 89.12 96 ILE A CA 1
ATOM 766 C C . ILE A 1 96 ? -2.570 0.715 0.681 1.00 89.12 96 ILE A C 1
ATOM 768 O O . ILE A 1 96 ? -3.078 -0.027 1.523 1.00 89.12 96 ILE A O 1
ATOM 772 N N . MET A 1 97 ? -2.439 2.026 0.905 1.00 90.88 97 MET A N 1
ATOM 773 C CA . MET A 1 97 ? -2.915 2.651 2.142 1.00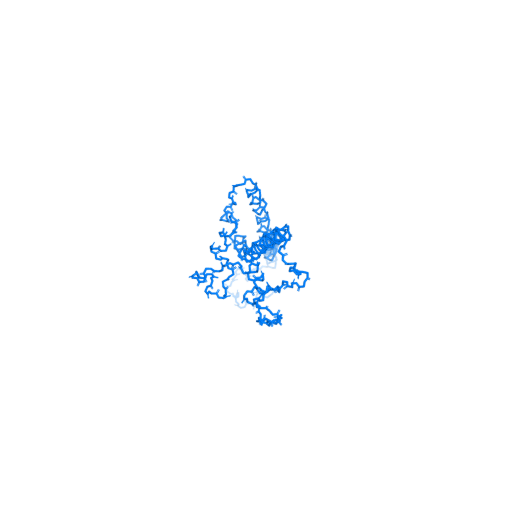 90.88 97 MET A CA 1
ATOM 774 C C . MET A 1 97 ? -4.430 2.601 2.283 1.00 90.88 97 MET A C 1
ATOM 776 O O . MET A 1 97 ? -4.914 2.340 3.383 1.00 90.88 97 MET A O 1
ATOM 780 N N . ARG A 1 98 ? -5.182 2.821 1.201 1.00 89.81 98 ARG A N 1
ATOM 781 C CA . ARG A 1 98 ? -6.646 2.690 1.214 1.00 89.81 98 ARG A CA 1
ATOM 782 C C . ARG A 1 98 ? -7.059 1.272 1.605 1.00 89.81 98 ARG A C 1
ATOM 784 O O . ARG A 1 98 ? -7.839 1.115 2.538 1.00 89.81 98 ARG A O 1
ATOM 791 N N . GLU A 1 99 ? -6.459 0.261 0.978 1.00 89.25 99 GLU A N 1
ATOM 792 C CA . GLU A 1 99 ? -6.713 -1.150 1.296 1.00 89.25 99 GLU A CA 1
ATOM 793 C C . GLU A 1 99 ? -6.411 -1.459 2.775 1.00 89.25 99 GLU A C 1
ATOM 795 O O . GLU A 1 99 ? -7.248 -2.024 3.479 1.00 89.25 99 GLU A O 1
ATOM 800 N N . ARG A 1 100 ? -5.265 -0.998 3.297 1.00 88.25 100 ARG A N 1
ATOM 801 C CA . ARG A 1 100 ? -4.902 -1.165 4.718 1.00 88.25 100 ARG A CA 1
ATOM 802 C C . ARG A 1 100 ? -5.877 -0.483 5.675 1.00 88.25 100 ARG A C 1
ATOM 804 O O . ARG A 1 100 ? -6.188 -1.032 6.733 1.00 88.25 100 ARG A O 1
ATOM 811 N N . LEU A 1 101 ? -6.322 0.730 5.353 1.00 87.94 101 LEU A N 1
ATOM 812 C CA . LEU A 1 101 ? -7.276 1.467 6.184 1.00 87.94 101 LEU A CA 1
ATOM 813 C C . LEU A 1 101 ? -8.644 0.774 6.194 1.00 87.94 101 LEU A C 1
ATOM 815 O O . LEU A 1 101 ? -9.238 0.632 7.265 1.00 87.94 101 LEU A O 1
ATOM 819 N N . ASP A 1 102 ? -9.089 0.267 5.046 1.00 88.19 102 ASP A N 1
ATOM 820 C CA . ASP A 1 102 ? -10.335 -0.492 4.921 1.00 88.19 102 ASP A CA 1
ATOM 821 C C . ASP A 1 102 ? -10.289 -1.820 5.697 1.00 88.19 102 ASP A C 1
ATOM 823 O O . ASP A 1 102 ? -11.271 -2.202 6.342 1.00 88.19 102 ASP A O 1
ATOM 827 N N . GLU A 1 103 ? -9.144 -2.511 5.706 1.00 86.25 103 GLU A N 1
ATOM 828 C CA . GLU A 1 103 ? -8.929 -3.712 6.526 1.00 86.25 103 GLU A CA 1
ATOM 829 C C . GLU A 1 103 ? -8.894 -3.410 8.029 1.00 86.25 103 GLU A C 1
ATOM 831 O O . GLU A 1 103 ? -9.333 -4.225 8.849 1.00 86.25 103 GLU A O 1
ATOM 836 N N . ARG A 1 104 ? -8.388 -2.232 8.407 1.00 85.94 104 ARG A N 1
ATOM 837 C CA . ARG A 1 104 ? -8.234 -1.819 9.803 1.00 85.94 104 ARG A CA 1
ATOM 838 C C . ARG A 1 104 ? -9.542 -1.344 10.436 1.00 85.94 104 ARG A C 1
ATOM 840 O O . ARG A 1 104 ? -9.757 -1.612 11.620 1.00 85.94 104 ARG A O 1
ATOM 847 N N . GLU A 1 105 ? -10.416 -0.669 9.693 1.00 82.81 105 GLU A N 1
ATOM 848 C CA . GLU A 1 105 ? -11.677 -0.127 10.224 1.00 82.81 105 GLU A CA 1
ATOM 849 C C . GLU A 1 105 ? -12.552 -1.155 10.977 1.00 82.81 105 GLU A C 1
ATOM 851 O O . GLU A 1 105 ? -12.973 -0.846 12.093 1.00 82.81 105 GLU A O 1
ATOM 856 N N . PRO A 1 106 ? -12.787 -2.396 10.496 1.00 79.12 106 PRO A N 1
ATOM 857 C CA . PRO A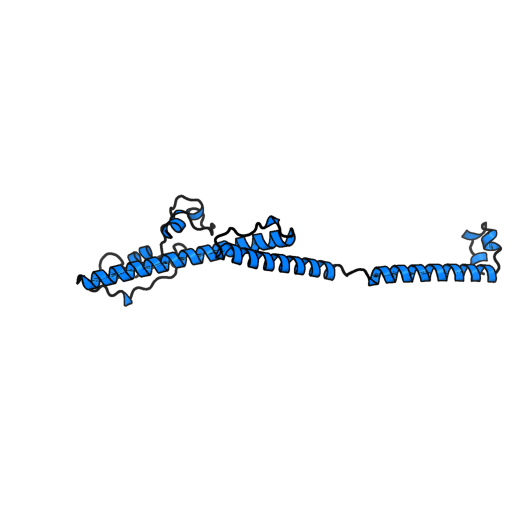 1 106 ? -13.577 -3.376 11.249 1.00 79.12 106 PRO A CA 1
ATOM 858 C C . PRO A 1 106 ? -12.931 -3.789 12.581 1.00 79.12 106 PRO A C 1
ATOM 860 O O . PRO A 1 106 ? -13.638 -4.106 13.539 1.00 79.12 106 PRO A O 1
ATOM 863 N N . LEU A 1 107 ? -11.595 -3.779 12.672 1.00 82.19 107 LEU A N 1
ATOM 864 C CA . LEU A 1 107 ? -10.883 -4.057 13.923 1.00 82.19 107 LEU A CA 1
ATOM 865 C C . LEU A 1 107 ? -11.053 -2.903 14.913 1.00 82.19 107 LEU A C 1
ATOM 867 O O . LEU A 1 107 ? -11.294 -3.137 16.097 1.00 82.19 107 LEU A O 1
ATOM 871 N N . ILE A 1 108 ? -10.970 -1.662 14.424 1.00 81.44 108 ILE A N 1
ATOM 872 C CA . ILE A 1 108 ? -11.245 -0.468 15.228 1.00 81.44 108 ILE A CA 1
ATOM 873 C C . ILE A 1 108 ? -12.685 -0.511 15.745 1.00 81.44 108 ILE A C 1
ATOM 875 O O . ILE A 1 108 ? -12.912 -0.302 16.935 1.00 81.44 108 ILE A O 1
ATOM 879 N N . ASP A 1 109 ? -13.648 -0.830 14.886 1.00 75.62 109 ASP A N 1
ATOM 880 C CA . ASP A 1 109 ? -15.054 -0.961 15.263 1.00 75.62 109 ASP A CA 1
ATOM 881 C C . ASP A 1 109 ? -15.274 -2.050 16.316 1.00 75.62 109 ASP A C 1
ATOM 883 O O . ASP A 1 109 ? -15.995 -1.833 17.293 1.00 75.62 109 ASP A O 1
ATOM 887 N N . ARG A 1 110 ? -14.584 -3.188 16.211 1.00 76.88 110 ARG A N 1
ATOM 888 C CA . ARG A 1 110 ? -14.647 -4.219 17.249 1.00 76.88 110 ARG A CA 1
ATOM 889 C C . ARG A 1 110 ? -14.073 -3.744 18.585 1.00 76.88 110 ARG A C 1
ATOM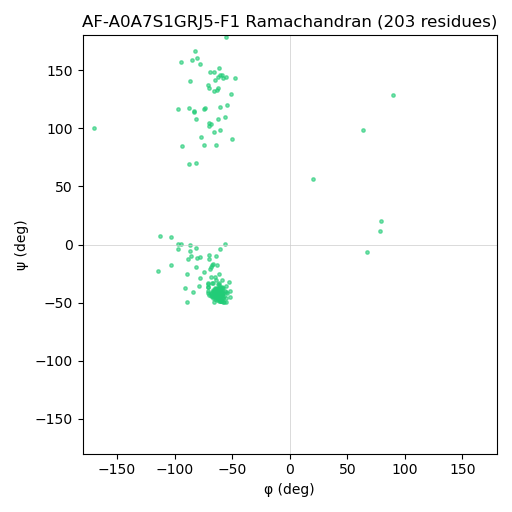 891 O O . ARG A 1 110 ? -14.660 -4.026 19.628 1.00 76.88 110 ARG A O 1
ATOM 898 N N . LEU A 1 111 ? -12.956 -3.017 18.574 1.00 78.88 111 LEU A N 1
ATOM 899 C CA . LEU A 1 111 ? -12.383 -2.433 19.793 1.00 78.88 111 LEU A CA 1
ATOM 900 C C . LEU A 1 111 ? -13.325 -1.397 20.421 1.00 78.88 111 LEU A C 1
ATOM 902 O O . LEU A 1 111 ? -13.499 -1.400 21.638 1.00 78.88 111 LEU A O 1
ATOM 906 N N . ARG A 1 112 ? -13.983 -0.568 19.600 1.00 75.62 112 ARG A N 1
ATOM 907 C CA . ARG A 1 112 ? -15.014 0.383 20.052 1.00 75.62 112 ARG A CA 1
ATOM 908 C C . ARG A 1 112 ? -16.187 -0.339 20.718 1.00 75.62 112 ARG A C 1
ATOM 910 O O . ARG A 1 112 ? -16.674 0.106 21.751 1.00 75.62 112 ARG A O 1
ATOM 917 N N . GLU A 1 113 ? -16.635 -1.459 20.156 1.00 74.81 113 GLU A N 1
ATOM 918 C CA . GLU A 1 113 ? -17.693 -2.273 20.764 1.00 74.81 113 GLU A CA 1
ATOM 919 C C . GLU A 1 113 ? -17.263 -2.827 22.130 1.00 74.81 113 GLU A C 1
ATOM 921 O O . GLU A 1 113 ? -18.012 -2.699 23.096 1.00 74.81 113 GLU A O 1
ATOM 926 N N . ILE A 1 114 ? -16.045 -3.369 22.240 1.00 77.19 114 ILE A N 1
ATOM 927 C CA . ILE A 1 114 ? -15.493 -3.869 23.511 1.00 77.19 114 ILE A CA 1
ATOM 928 C C . ILE A 1 114 ? -15.409 -2.747 24.554 1.00 77.19 114 ILE A C 1
ATOM 930 O O . ILE A 1 114 ? -15.766 -2.961 25.709 1.00 77.19 114 ILE A O 1
ATOM 934 N N . GLU A 1 115 ? -14.980 -1.545 24.164 1.00 76.19 115 GLU A N 1
ATOM 935 C CA . GLU A 1 115 ? -14.920 -0.386 25.062 1.00 76.19 115 GLU A CA 1
ATOM 936 C C . GLU A 1 115 ? -16.294 -0.072 25.677 1.00 76.19 115 GLU A C 1
ATOM 938 O O . GLU A 1 115 ? -16.398 0.145 26.886 1.00 76.19 115 GLU A O 1
ATOM 943 N N . ILE A 1 116 ? -17.357 -0.101 24.867 1.00 76.88 116 ILE A N 1
ATOM 944 C CA . ILE A 1 116 ? -18.732 0.112 25.338 1.00 76.88 116 ILE A CA 1
ATOM 945 C C . ILE A 1 116 ? -19.151 -1.000 26.307 1.00 76.88 116 ILE A C 1
ATOM 947 O O . ILE A 1 116 ? -19.704 -0.709 27.367 1.00 76.88 116 ILE A O 1
ATOM 951 N N . GLN A 1 117 ? -18.848 -2.260 25.986 1.00 74.00 117 GLN A N 1
ATOM 952 C CA . GLN A 1 117 ? -19.169 -3.402 26.850 1.00 74.00 117 GLN A CA 1
ATOM 953 C C . GLN A 1 117 ? -18.467 -3.297 28.213 1.00 74.00 117 GLN A C 1
ATOM 955 O O . GLN A 1 117 ? -19.084 -3.530 29.250 1.00 74.00 117 GLN A O 1
ATOM 960 N N . VAL A 1 118 ? -17.196 -2.880 28.238 1.00 79.38 118 VAL A N 1
ATOM 961 C CA . VAL A 1 118 ? -16.439 -2.670 29.483 1.00 79.38 118 VAL A CA 1
ATOM 962 C C . VAL A 1 118 ? -17.037 -1.537 30.321 1.00 79.38 118 VAL A C 1
ATOM 964 O O . VAL A 1 118 ? -17.113 -1.663 31.545 1.00 79.38 118 VAL A O 1
ATOM 967 N N . ARG A 1 119 ? -17.491 -0.443 29.694 1.00 77.19 119 ARG A N 1
ATOM 968 C CA . ARG A 1 119 ? -18.200 0.631 30.410 1.00 77.19 119 ARG A CA 1
ATOM 969 C C . ARG A 1 119 ? -19.504 0.126 31.023 1.00 77.19 119 ARG A C 1
ATOM 971 O O . ARG A 1 119 ? -19.706 0.322 32.215 1.00 77.19 119 ARG A O 1
ATOM 978 N N . ALA A 1 120 ? -20.308 -0.615 30.262 1.00 74.19 120 ALA A N 1
ATOM 979 C CA . ALA A 1 120 ? -21.542 -1.212 30.768 1.00 74.19 120 ALA A CA 1
ATOM 980 C C . ALA A 1 120 ? -21.289 -2.166 31.953 1.00 74.19 120 ALA A C 1
ATOM 982 O O . ALA A 1 120 ? -22.017 -2.121 32.943 1.00 74.19 120 ALA A O 1
ATOM 983 N N . CYS A 1 121 ? -20.219 -2.974 31.914 1.00 76.06 121 CYS A N 1
ATOM 984 C CA . CYS A 1 121 ? -19.801 -3.789 33.063 1.00 76.06 121 CYS A CA 1
ATOM 985 C C . CYS A 1 121 ? -19.505 -2.940 34.304 1.00 76.06 121 CYS A C 1
ATOM 987 O O . CYS A 1 121 ? -19.854 -3.327 35.418 1.00 76.06 121 CYS A O 1
ATOM 989 N N . LYS A 1 122 ? -18.833 -1.797 34.125 1.00 79.56 122 LYS A N 1
ATOM 990 C CA . LYS A 1 122 ? -18.501 -0.889 35.226 1.00 79.56 122 LYS A CA 1
ATOM 991 C C . LYS A 1 122 ? -19.760 -0.275 35.838 1.00 79.56 122 LYS A C 1
ATOM 993 O O . LYS A 1 122 ? -19.857 -0.208 37.061 1.00 79.56 122 LYS A O 1
ATOM 998 N N . ASP A 1 123 ? -20.713 0.133 35.008 1.00 79.50 123 ASP A N 1
ATOM 999 C CA . ASP A 1 123 ? -21.982 0.704 35.466 1.00 79.50 123 ASP A CA 1
ATOM 1000 C C . ASP A 1 123 ? -22.807 -0.334 36.236 1.00 79.50 123 ASP A C 1
ATOM 1002 O O . ASP A 1 123 ? -23.246 -0.063 37.353 1.00 79.50 123 ASP A O 1
ATOM 1006 N N . LEU A 1 124 ? -22.898 -1.564 35.717 1.00 77.81 124 LEU A N 1
ATOM 1007 C CA . LEU A 1 124 ? -23.557 -2.679 36.400 1.00 77.81 124 LEU A CA 1
ATOM 1008 C C . LEU A 1 124 ? -22.887 -3.018 37.741 1.00 77.81 124 LEU A C 1
ATOM 1010 O O . LEU A 1 124 ? -23.566 -3.286 38.735 1.00 77.81 124 LEU A O 1
ATOM 1014 N N . ALA A 1 125 ? -21.553 -2.997 37.796 1.00 76.75 125 ALA A N 1
ATOM 1015 C CA . ALA A 1 125 ? -20.818 -3.219 39.038 1.00 76.75 125 ALA A CA 1
ATOM 1016 C C . ALA A 1 125 ? -21.117 -2.127 40.081 1.00 76.75 125 ALA A C 1
ATOM 1018 O O . ALA A 1 125 ? -21.253 -2.429 41.268 1.00 76.75 125 ALA A O 1
ATOM 1019 N N . ASN A 1 126 ? -21.265 -0.870 39.649 1.00 80.81 126 ASN A N 1
ATOM 1020 C CA . ASN A 1 126 ? -21.651 0.232 40.530 1.00 80.81 126 ASN A CA 1
ATOM 1021 C C . ASN A 1 126 ? -23.088 0.076 41.047 1.00 80.81 126 ASN A C 1
ATOM 1023 O O . ASN A 1 126 ? -23.300 0.200 42.251 1.00 80.81 126 ASN A O 1
ATOM 1027 N N . GLU A 1 127 ? -24.045 -0.254 40.176 1.00 79.19 127 GLU A N 1
ATOM 1028 C CA . GLU A 1 127 ? -25.443 -0.504 40.557 1.00 79.19 127 GLU A CA 1
ATOM 1029 C C . GLU A 1 127 ? -25.550 -1.667 41.553 1.00 79.19 127 GLU A C 1
ATOM 1031 O O . GLU A 1 127 ? -26.215 -1.565 42.586 1.00 79.19 127 GLU A O 1
ATOM 1036 N N . THR A 1 128 ? -24.813 -2.748 41.292 1.00 72.19 128 THR A N 1
ATOM 1037 C CA . THR A 1 128 ? -24.728 -3.912 42.181 1.00 72.19 128 THR A CA 1
ATOM 1038 C C . THR A 1 128 ? -24.178 -3.527 43.553 1.00 72.19 128 THR A C 1
ATOM 1040 O O . THR A 1 128 ? -24.723 -3.928 44.582 1.00 72.19 128 THR A O 1
ATOM 1043 N N . ARG A 1 129 ? -23.114 -2.716 43.588 1.00 76.88 129 ARG A N 1
ATOM 1044 C CA . ARG A 1 129 ? -22.540 -2.203 44.838 1.00 76.88 129 ARG A CA 1
ATOM 1045 C C . ARG A 1 129 ? -23.573 -1.401 45.630 1.00 76.88 129 ARG A C 1
ATOM 1047 O O . ARG A 1 129 ? -23.667 -1.574 46.841 1.00 76.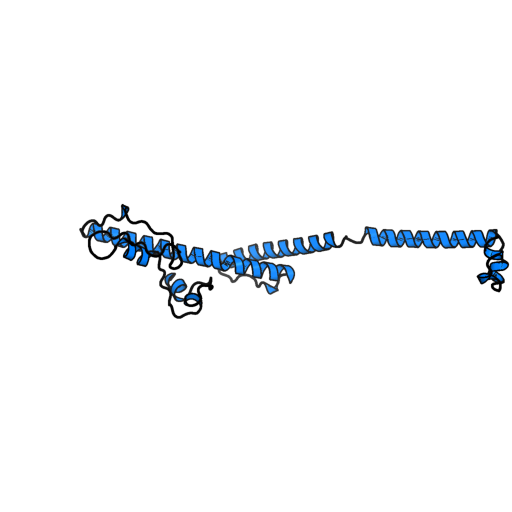88 129 ARG A O 1
ATOM 1054 N N . GLU A 1 130 ? -24.349 -0.544 44.972 1.00 79.75 130 GLU A N 1
ATOM 1055 C CA . GLU A 1 130 ? -25.400 0.243 45.625 1.00 79.75 130 GLU A CA 1
ATOM 1056 C C . GLU A 1 130 ? -26.554 -0.623 46.142 1.00 79.75 130 GLU A C 1
ATOM 1058 O O . GLU A 1 130 ? -27.028 -0.388 47.250 1.00 79.75 130 GLU A O 1
ATOM 1063 N N . ALA A 1 131 ? -26.966 -1.650 45.395 1.00 71.00 131 ALA A N 1
ATOM 1064 C CA . ALA A 1 131 ? -27.993 -2.604 45.821 1.00 71.00 131 ALA A CA 1
ATOM 1065 C C . ALA A 1 131 ? -27.595 -3.357 47.098 1.00 71.00 131 ALA A C 1
ATOM 1067 O O . ALA A 1 131 ? -28.370 -3.426 48.053 1.00 71.00 131 ALA A O 1
ATOM 1068 N N . ILE A 1 132 ? -26.344 -3.826 47.165 1.00 70.25 132 ILE A N 1
ATOM 1069 C CA . ILE A 1 132 ? -25.788 -4.452 48.373 1.00 70.25 132 ILE A CA 1
ATOM 1070 C C . ILE A 1 132 ? -25.828 -3.471 49.553 1.00 70.25 132 ILE A C 1
ATOM 1072 O O . ILE A 1 132 ? -26.238 -3.847 50.649 1.00 70.25 132 ILE A O 1
ATOM 1076 N N . MET A 1 133 ? -25.450 -2.204 49.340 1.00 75.69 133 MET A N 1
ATOM 1077 C CA . MET A 1 133 ? -25.486 -1.177 50.392 1.00 75.69 133 MET A CA 1
ATOM 1078 C C . MET A 1 133 ? -26.909 -0.851 50.873 1.00 75.69 133 MET A C 1
ATOM 1080 O O . MET A 1 133 ? -27.074 -0.456 52.026 1.00 75.69 133 MET A O 1
ATOM 1084 N N . ARG A 1 134 ? -27.935 -1.023 50.027 1.00 75.94 134 ARG A N 1
ATOM 1085 C CA . ARG A 1 134 ? -29.354 -0.864 50.399 1.00 75.94 134 ARG A CA 1
ATOM 1086 C C . ARG A 1 134 ? -29.925 -2.057 51.171 1.00 75.94 134 ARG A C 1
ATOM 1088 O O . ARG A 1 134 ? -31.015 -1.938 51.722 1.00 75.94 134 ARG A O 1
ATOM 1095 N N . GLY A 1 135 ? -29.200 -3.175 51.240 1.00 66.25 135 GLY A N 1
ATOM 1096 C CA . GLY A 1 135 ? -29.684 -4.408 51.859 1.00 66.25 135 GLY A CA 1
ATOM 1097 C C . GLY A 1 135 ? -30.627 -5.217 50.965 1.00 66.25 135 GLY A C 1
ATOM 1098 O O . GLY A 1 135 ? -31.368 -6.053 51.483 1.00 66.25 135 GLY A O 1
ATOM 1099 N N . ASP A 1 136 ? -30.601 -4.988 49.644 1.00 66.50 136 ASP A N 1
ATOM 1100 C CA . ASP A 1 136 ? -31.280 -5.859 48.682 1.00 66.50 136 ASP A CA 1
ATOM 1101 C C . ASP A 1 136 ? -30.723 -7.294 48.838 1.00 66.50 136 ASP A C 1
ATOM 1103 O O . ASP A 1 136 ? -29.535 -7.484 49.123 1.00 66.50 136 ASP A O 1
ATOM 1107 N N . GLN A 1 137 ? -31.575 -8.318 48.696 1.00 56.06 137 GLN A N 1
ATOM 1108 C CA . GLN A 1 137 ? -31.167 -9.722 48.847 1.00 56.06 137 GLN A CA 1
ATOM 1109 C C . GLN A 1 137 ? -29.930 -10.008 47.980 1.00 56.06 137 GLN A C 1
ATOM 1111 O O . GLN A 1 137 ? -29.912 -9.670 46.796 1.00 56.06 137 GLN A O 1
ATOM 1116 N N . TYR A 1 138 ? -28.891 -10.609 48.573 1.00 55.28 138 TYR A N 1
ATOM 1117 C CA . TYR A 1 138 ? -27.611 -10.853 47.905 1.00 55.28 138 TYR A CA 1
ATOM 1118 C C . TYR A 1 138 ? -27.806 -11.753 46.679 1.00 55.28 138 TYR A C 1
ATOM 1120 O O . TYR A 1 138 ? -27.884 -12.977 46.789 1.00 55.28 138 TYR A O 1
ATOM 1128 N N . VAL A 1 139 ? -27.878 -11.147 45.496 1.00 56.09 139 VAL A N 1
ATOM 1129 C CA . VAL A 1 139 ? -27.782 -11.872 44.231 1.00 56.09 139 VAL A CA 1
ATOM 1130 C C . VAL A 1 139 ? -26.314 -12.251 44.063 1.00 56.09 139 VAL A C 1
ATOM 1132 O O . VAL A 1 139 ? -25.439 -11.388 44.007 1.00 56.09 139 VAL A O 1
ATOM 1135 N N . ASN A 1 140 ? -26.014 -13.548 44.038 1.00 57.16 140 ASN A N 1
ATOM 1136 C CA . ASN A 1 140 ? -24.644 -14.018 43.882 1.00 57.16 140 ASN A CA 1
ATOM 1137 C C . ASN A 1 140 ? -24.195 -13.890 42.414 1.00 57.16 140 ASN A C 1
ATOM 1139 O O . ASN A 1 140 ? -24.366 -14.808 41.614 1.00 57.16 140 ASN A O 1
ATOM 1143 N N . TYR A 1 141 ? -23.577 -12.758 42.074 1.00 57.09 141 TYR A N 1
ATOM 1144 C CA . TYR A 1 141 ? -23.051 -12.485 40.730 1.00 57.09 141 TYR A CA 1
ATOM 1145 C C . TYR A 1 141 ? -21.813 -13.324 40.356 1.00 57.09 141 TYR A C 1
ATOM 1147 O O . TYR A 1 141 ? -21.408 -13.316 39.196 1.00 57.09 141 TYR A O 1
ATOM 1155 N N . SER A 1 142 ? -21.208 -14.071 41.293 1.00 53.34 142 SER A N 1
ATOM 1156 C CA . SER A 1 142 ? -19.984 -14.853 41.027 1.00 53.34 142 SER A CA 1
ATOM 1157 C C . SER A 1 142 ? -20.194 -16.075 40.120 1.00 53.34 142 SER A C 1
ATOM 1159 O O . SER A 1 142 ? -19.221 -16.621 39.605 1.00 53.34 142 SER A O 1
ATOM 1161 N N . HIS A 1 143 ? -21.449 -16.471 39.870 1.00 54.19 143 HIS A N 1
ATOM 1162 C CA . HIS A 1 143 ? -21.805 -17.549 38.938 1.00 54.19 143 HIS A CA 1
ATOM 1163 C C . HIS A 1 143 ? -22.208 -17.061 37.536 1.00 54.19 143 HIS A C 1
ATOM 1165 O O . HIS A 1 143 ? -22.526 -17.882 36.677 1.00 54.19 143 HIS A O 1
ATOM 1171 N N . ILE A 1 144 ? -22.188 -15.750 37.278 1.00 58.81 144 ILE A N 1
ATOM 1172 C CA . ILE A 1 144 ? -22.619 -15.194 35.992 1.00 58.81 144 ILE A CA 1
ATOM 1173 C C . ILE A 1 144 ? -21.469 -15.268 34.997 1.00 58.81 144 ILE A C 1
ATOM 1175 O O . ILE A 1 144 ? -20.442 -14.605 35.149 1.00 58.81 144 ILE A O 1
ATOM 1179 N N . THR A 1 145 ? -21.655 -16.071 33.954 1.00 57.53 145 THR A N 1
ATOM 1180 C CA . THR A 1 145 ? -20.663 -16.217 32.892 1.00 57.53 145 THR A CA 1
ATOM 1181 C C . THR A 1 145 ? -21.042 -15.300 31.735 1.00 57.53 145 THR A C 1
ATOM 1183 O O . THR A 1 145 ? -22.083 -15.475 31.103 1.00 57.53 145 THR A O 1
ATOM 1186 N N . LEU A 1 146 ? -20.197 -14.316 31.416 1.00 55.31 146 LEU A N 1
ATOM 1187 C CA . LEU A 1 146 ? -20.388 -13.527 30.199 1.00 55.31 146 LEU A CA 1
ATOM 1188 C C . LEU A 1 146 ? -20.123 -14.433 28.994 1.00 55.31 146 LEU A C 1
ATOM 1190 O O . LEU A 1 146 ? -18.972 -14.751 28.682 1.00 55.31 146 LEU A O 1
ATOM 1194 N N . LYS A 1 147 ? -21.182 -14.879 28.311 1.00 60.81 147 LYS A N 1
ATOM 1195 C CA . LYS A 1 147 ? -21.027 -15.679 27.092 1.00 60.81 147 LYS A CA 1
ATOM 1196 C C . LYS A 1 147 ? -20.495 -14.769 25.994 1.00 60.81 147 LYS A C 1
ATOM 1198 O O . LYS A 1 147 ? -21.225 -13.946 25.451 1.00 60.81 147 LYS A O 1
ATOM 1203 N N . ALA A 1 148 ? -19.205 -14.899 25.687 1.00 43.94 148 ALA A N 1
ATOM 1204 C CA . ALA A 1 148 ? -18.526 -14.145 24.640 1.00 43.94 148 ALA A CA 1
ATOM 1205 C C . ALA A 1 148 ? -19.121 -14.491 23.266 1.00 43.94 148 ALA A C 1
ATOM 1207 O O . ALA A 1 148 ? -18.661 -15.371 22.548 1.00 43.94 148 ALA A O 1
ATOM 1208 N N . GLY A 1 149 ? -20.190 -13.794 22.914 1.00 45.12 149 GLY A N 1
ATOM 1209 C CA . GLY A 1 149 ? -20.938 -14.018 21.699 1.00 45.12 149 GLY A CA 1
ATOM 1210 C C . GLY A 1 149 ? -21.914 -12.878 21.548 1.00 45.12 149 GLY A C 1
ATOM 1211 O O . GLY A 1 149 ? -22.964 -12.858 22.180 1.00 45.12 149 GLY A O 1
ATOM 1212 N N . GLY A 1 150 ? -21.569 -11.909 20.702 1.00 43.06 150 GLY A N 1
ATOM 1213 C CA . GLY A 1 150 ? -22.571 -10.968 20.216 1.00 43.06 150 GLY A CA 1
ATOM 1214 C C . GLY A 1 150 ? -23.739 -11.723 19.555 1.00 43.06 150 GLY A C 1
ATOM 1215 O O . GLY A 1 150 ? -23.680 -12.944 19.395 1.00 43.06 150 GLY A O 1
ATOM 1216 N N . PRO A 1 151 ? -24.774 -11.019 19.076 1.00 43.16 151 PRO A N 1
ATOM 1217 C CA . PRO A 1 151 ? -25.982 -11.613 18.478 1.00 43.16 151 PRO A CA 1
ATOM 1218 C C . PRO A 1 151 ? -25.759 -12.575 17.283 1.00 43.16 151 PRO A C 1
ATOM 1220 O O . PRO A 1 151 ? -26.726 -13.108 16.751 1.00 43.16 151 PRO A O 1
ATOM 1223 N N . ASN A 1 152 ? -24.507 -12.805 16.875 1.00 43.78 152 ASN A N 1
ATOM 1224 C CA . ASN A 1 152 ? -24.073 -13.656 15.771 1.00 43.78 152 ASN A CA 1
ATOM 1225 C C . ASN A 1 152 ? -23.293 -14.919 16.209 1.00 43.78 152 ASN A C 1
ATOM 1227 O O . ASN A 1 152 ? -22.742 -15.606 15.349 1.00 43.78 152 ASN A O 1
ATOM 1231 N N . SER A 1 153 ? -23.200 -15.233 17.508 1.00 39.25 153 SER A N 1
ATOM 1232 C CA . SER A 1 153 ? -22.652 -16.525 17.953 1.00 39.25 153 SER A CA 1
ATOM 1233 C C . SER A 1 153 ? -23.565 -17.676 17.506 1.00 39.25 153 SER A C 1
ATOM 1235 O O . SER A 1 153 ? -24.780 -17.609 17.685 1.00 39.25 153 SER A O 1
ATOM 1237 N N . LYS A 1 154 ? -22.979 -18.730 16.915 1.00 41.34 154 LYS A N 1
ATOM 1238 C CA . LYS A 1 154 ? -23.689 -19.961 16.512 1.00 41.34 154 LYS A CA 1
ATOM 1239 C C . LYS A 1 154 ? -24.218 -20.756 17.708 1.00 41.34 154 LYS A C 1
ATOM 1241 O O . LYS A 1 154 ? -25.123 -21.569 17.531 1.00 41.34 154 LYS A O 1
ATOM 1246 N N . ASP A 1 155 ? -23.714 -20.469 18.903 1.00 41.22 155 ASP A N 1
ATOM 1247 C CA . ASP A 1 155 ? -24.221 -21.008 20.159 1.00 41.22 155 ASP A CA 1
ATOM 1248 C C . ASP A 1 155 ? -25.440 -20.189 20.580 1.00 41.22 155 ASP A C 1
ATOM 1250 O O . ASP A 1 155 ? -25.407 -19.372 21.502 1.00 41.22 155 ASP A O 1
ATOM 1254 N N . GLY A 1 156 ? -26.526 -20.360 19.827 1.00 38.06 156 GLY A N 1
ATOM 1255 C CA . GLY A 1 156 ? -27.808 -19.770 20.161 1.00 38.06 156 GLY A CA 1
ATOM 1256 C C . GLY A 1 156 ? -28.198 -20.165 21.579 1.00 38.06 156 GLY A C 1
ATOM 1257 O O . GLY A 1 156 ? -28.318 -21.352 21.856 1.00 38.06 156 GLY A O 1
ATOM 1258 N N . ASN A 1 157 ? -28.370 -19.165 22.450 1.00 40.72 157 ASN A N 1
ATOM 1259 C CA . ASN A 1 157 ? -29.212 -19.150 23.651 1.00 40.72 157 ASN A CA 1
ATOM 1260 C C . ASN A 1 157 ? -29.599 -20.525 24.232 1.00 40.72 157 ASN A C 1
ATOM 1262 O O . ASN A 1 157 ? -30.779 -20.806 24.445 1.00 40.72 157 ASN A O 1
ATOM 1266 N N . ALA A 1 158 ? -28.626 -21.376 24.560 1.00 38.72 158 ALA A N 1
ATOM 1267 C CA . ALA A 1 158 ? -28.861 -22.453 25.505 1.00 38.72 158 ALA A CA 1
ATOM 1268 C C . ALA A 1 158 ? -28.909 -21.792 26.886 1.00 38.72 158 ALA A C 1
ATOM 1270 O O . ALA A 1 158 ? -27.889 -21.606 27.558 1.00 38.72 158 ALA A O 1
ATOM 1271 N N . ILE A 1 159 ? -30.111 -21.315 27.202 1.00 43.56 159 ILE A N 1
ATOM 1272 C CA . ILE A 1 159 ? -30.540 -20.761 28.480 1.00 43.56 159 ILE A CA 1
ATOM 1273 C C . ILE A 1 159 ? -30.403 -21.889 29.500 1.00 43.56 159 ILE A C 1
ATOM 1275 O O . ILE A 1 159 ? -31.162 -22.862 29.462 1.00 43.56 159 ILE A O 1
ATOM 1279 N N . ALA A 1 160 ? -29.417 -21.789 30.388 1.00 38.75 160 ALA A N 1
ATOM 1280 C CA . ALA A 1 160 ? -29.420 -22.597 31.593 1.00 38.75 160 ALA A CA 1
ATOM 1281 C C . ALA A 1 160 ? -30.547 -22.035 32.467 1.00 38.75 160 ALA A C 1
ATOM 1283 O O . ALA A 1 160 ? -30.419 -20.958 33.034 1.00 38.75 160 ALA A O 1
ATOM 1284 N N . LYS A 1 161 ? -31.697 -22.718 32.497 1.00 36.84 161 LYS A N 1
ATOM 1285 C CA . LYS A 1 161 ? -32.836 -22.314 33.327 1.00 36.84 161 LYS A CA 1
ATOM 1286 C C . LYS A 1 161 ? -32.452 -22.457 34.801 1.00 36.84 161 LYS A C 1
ATOM 1288 O O . LYS A 1 161 ? -32.538 -23.553 35.351 1.00 36.84 161 LYS A O 1
ATOM 1293 N N . GLY A 1 162 ? -32.027 -21.360 35.419 1.00 37.38 162 GLY A N 1
ATOM 1294 C CA . GLY A 1 162 ? -32.055 -21.214 36.869 1.00 37.38 162 GLY A CA 1
ATOM 1295 C C . GLY A 1 162 ? -33.504 -21.209 37.354 1.00 37.38 162 GLY A C 1
ATOM 1296 O O . GLY A 1 162 ? -34.391 -20.697 36.670 1.00 37.38 162 GLY A O 1
ATOM 1297 N N . ALA A 1 163 ? -33.745 -21.849 38.496 1.00 40.19 163 ALA A N 1
ATOM 1298 C CA . ALA A 1 163 ? -35.020 -21.772 39.187 1.00 40.19 163 ALA A CA 1
ATOM 1299 C C . ALA A 1 163 ? -35.258 -20.319 39.628 1.00 40.19 163 ALA A C 1
ATOM 1301 O O . ALA A 1 163 ? -34.363 -19.698 40.191 1.00 40.19 163 ALA A O 1
ATOM 1302 N N . ASP A 1 164 ? -36.469 -19.838 39.366 1.00 39.19 164 ASP A N 1
ATOM 1303 C CA . ASP A 1 164 ? -37.030 -18.532 39.721 1.00 39.19 164 ASP A CA 1
ATOM 1304 C C . ASP A 1 164 ? -36.820 -17.400 38.695 1.00 39.19 164 ASP A C 1
ATOM 1306 O O . ASP A 1 164 ? -35.747 -17.176 38.147 1.00 39.19 164 ASP A O 1
ATOM 1310 N N . GLY A 1 165 ? -37.948 -16.760 38.371 1.00 46.41 165 GLY A N 1
ATOM 1311 C CA . GLY A 1 165 ? -38.211 -15.915 37.204 1.00 46.41 165 GLY A CA 1
ATOM 1312 C C . GLY A 1 165 ? -37.166 -14.850 36.858 1.00 46.41 165 GLY A C 1
ATOM 1313 O O . GLY A 1 165 ? -36.630 -14.167 37.720 1.00 46.41 165 GLY A O 1
ATOM 1314 N N . GLU A 1 166 ? -37.000 -14.672 35.544 1.00 48.22 166 GLU A N 1
ATOM 1315 C CA . GLU A 1 166 ? -36.048 -13.794 34.853 1.00 48.22 166 GLU A CA 1
ATOM 1316 C C . GLU A 1 166 ? -34.580 -14.153 35.072 1.00 48.22 166 GLU A C 1
ATOM 1318 O O . GLU A 1 166 ? -33.935 -13.762 36.035 1.00 48.22 166 GLU A O 1
ATOM 1323 N N . ASP A 1 167 ? -34.053 -14.866 34.079 1.00 62.69 167 ASP A N 1
ATOM 1324 C CA . ASP A 1 167 ? -32.657 -15.235 33.900 1.00 62.69 167 ASP A CA 1
ATOM 1325 C C . ASP A 1 167 ? -31.744 -13.994 34.034 1.00 62.69 167 ASP A C 1
ATOM 1327 O O . ASP A 1 167 ? -31.512 -13.249 33.078 1.00 62.69 167 ASP A O 1
ATOM 1331 N N . ILE A 1 168 ? -31.287 -13.722 35.263 1.00 59.31 168 ILE A N 1
ATOM 1332 C CA . ILE A 1 168 ? -30.458 -12.565 35.637 1.00 59.31 168 ILE A CA 1
ATOM 1333 C C . ILE A 1 168 ? -29.200 -12.527 34.762 1.00 59.31 168 ILE A C 1
ATOM 1335 O O . ILE A 1 168 ? -28.769 -11.454 34.339 1.00 59.31 168 ILE A O 1
ATOM 1339 N N . GLU A 1 169 ? -28.664 -13.700 34.417 1.00 57.50 169 GLU A N 1
ATOM 1340 C CA . GLU A 1 169 ? -27.563 -13.859 33.471 1.00 57.50 169 GLU A CA 1
ATOM 1341 C C . GLU A 1 169 ? -27.959 -13.401 32.062 1.00 57.50 169 GLU A C 1
ATOM 1343 O O . GLU A 1 169 ? -27.208 -12.649 31.443 1.00 57.50 169 GLU A O 1
ATOM 1348 N N . ALA A 1 170 ? -29.141 -13.759 31.552 1.00 60.94 170 ALA A N 1
ATOM 1349 C CA . ALA A 1 170 ? -29.627 -13.237 30.271 1.00 60.94 170 ALA A CA 1
ATOM 1350 C C . ALA A 1 170 ? -29.864 -11.722 30.305 1.00 60.94 170 ALA A C 1
ATOM 1352 O O . ALA A 1 170 ? -29.541 -11.042 29.330 1.00 60.94 170 ALA A O 1
ATOM 1353 N N . ARG A 1 171 ? -30.382 -11.171 31.411 1.00 63.00 171 ARG A N 1
ATOM 1354 C CA . ARG A 1 171 ? -30.579 -9.721 31.582 1.00 63.00 171 ARG A CA 1
ATOM 1355 C C . ARG A 1 171 ? -29.248 -8.970 31.579 1.00 63.00 171 ARG A C 1
ATOM 1357 O O . ARG A 1 171 ? -29.123 -7.966 30.884 1.00 63.00 171 ARG A O 1
ATOM 1364 N N . ILE A 1 172 ? -28.244 -9.489 32.280 1.00 62.81 172 ILE A N 1
ATOM 1365 C CA . ILE A 1 172 ? -26.896 -8.910 32.341 1.00 62.81 172 ILE A CA 1
ATOM 1366 C C . ILE A 1 172 ? -26.168 -9.074 31.013 1.00 62.81 172 ILE A C 1
ATOM 1368 O O . ILE A 1 172 ? -25.608 -8.109 30.507 1.00 62.81 172 ILE A O 1
ATOM 1372 N N . ASN A 1 173 ? -26.243 -10.244 30.380 1.00 61.69 173 ASN A N 1
ATOM 1373 C CA . ASN A 1 173 ? -25.706 -10.450 29.037 1.00 61.69 173 ASN A CA 1
ATOM 1374 C C . ASN A 1 173 ? -26.383 -9.513 28.019 1.00 61.69 173 ASN A C 1
ATOM 1376 O O . ASN A 1 173 ? -25.712 -8.970 27.146 1.00 61.69 173 ASN A O 1
ATOM 1380 N N . LEU A 1 174 ? -27.687 -9.247 28.145 1.00 62.69 174 LEU A N 1
ATOM 1381 C CA . LEU A 1 174 ? -28.389 -8.250 27.332 1.00 62.69 174 LEU A CA 1
ATOM 1382 C C . LEU A 1 174 ? -27.915 -6.821 27.620 1.00 62.69 174 LEU A C 1
ATOM 1384 O O . LEU A 1 174 ? -27.696 -6.071 26.677 1.00 62.69 174 LEU A O 1
ATOM 1388 N N . GLN A 1 175 ? -27.745 -6.433 28.881 1.00 62.50 175 GLN A N 1
ATOM 1389 C CA . GLN A 1 175 ? -27.307 -5.081 29.247 1.00 62.50 175 GLN A CA 1
ATOM 1390 C C . GLN A 1 175 ? -25.836 -4.816 28.892 1.00 62.50 175 GLN A C 1
ATOM 1392 O O . GLN A 1 175 ? -25.498 -3.719 28.457 1.00 62.50 175 GLN A O 1
ATOM 1397 N N . VAL A 1 176 ? -24.973 -5.824 29.037 1.00 59.81 176 VAL A N 1
ATOM 1398 C CA . VAL A 1 176 ? -23.522 -5.715 28.847 1.00 59.81 176 VAL A CA 1
ATOM 1399 C C . VAL A 1 176 ? -23.114 -5.993 27.405 1.00 59.81 176 VAL A C 1
ATOM 1401 O O . VAL A 1 176 ? -22.365 -5.218 26.822 1.00 59.81 176 VAL A O 1
ATOM 1404 N N . LEU A 1 177 ? -23.580 -7.095 26.804 1.00 56.66 177 LEU A N 1
ATOM 1405 C CA . LEU A 1 177 ? -23.088 -7.548 25.495 1.00 56.66 177 LEU A CA 1
ATOM 1406 C C . LEU A 1 177 ? -23.875 -6.954 24.327 1.00 56.66 177 LEU A C 1
ATOM 1408 O O . LEU A 1 177 ? -23.340 -6.849 23.219 1.00 56.66 177 LEU A O 1
ATOM 1412 N N . LYS A 1 178 ? -25.140 -6.566 24.537 1.00 60.22 178 LYS A N 1
ATOM 1413 C CA . LYS A 1 178 ? -25.991 -6.033 23.470 1.00 60.22 178 LYS A CA 1
ATOM 1414 C C . LYS A 1 178 ? -25.911 -4.513 23.451 1.00 60.22 178 LYS A C 1
ATOM 1416 O O . LYS A 1 178 ? -26.801 -3.827 23.942 1.00 60.22 178 LYS A O 1
ATOM 1421 N N . VAL A 1 179 ? -24.902 -3.973 22.766 1.00 57.06 179 VAL A N 1
ATOM 1422 C CA . VAL A 1 179 ? -24.961 -2.560 22.369 1.00 57.06 179 VAL A CA 1
ATOM 1423 C C . VAL A 1 179 ? -26.187 -2.391 21.454 1.00 57.06 179 VAL A C 1
ATOM 1425 O O . VAL A 1 179 ? -26.236 -3.051 20.398 1.00 57.06 179 VAL A O 1
ATOM 1428 N N . PRO A 1 180 ? -27.197 -1.574 21.828 1.00 55.56 180 PRO A N 1
ATOM 1429 C CA . PRO A 1 180 ? -28.481 -1.538 21.138 1.00 55.56 180 PRO A CA 1
ATOM 1430 C C . PRO A 1 180 ? -28.299 -1.229 19.651 1.00 55.56 180 PRO A C 1
ATOM 1432 O O . PRO A 1 180 ? -27.925 -0.128 19.249 1.00 55.56 180 PRO A O 1
ATOM 1435 N N . ALA A 1 181 ? -28.540 -2.231 18.806 1.00 58.94 181 ALA A N 1
ATOM 1436 C CA . ALA A 1 181 ? -28.610 -2.036 17.368 1.00 58.94 181 ALA A CA 1
ATOM 1437 C C . ALA A 1 181 ? -29.897 -1.267 17.054 1.00 58.94 181 ALA A C 1
ATOM 1439 O O . ALA A 1 181 ? -30.955 -1.583 17.593 1.00 58.94 181 ALA A O 1
ATOM 1440 N N . CYS A 1 182 ? -29.839 -0.277 16.162 1.00 66.12 182 CYS A N 1
ATOM 1441 C CA . CYS A 1 182 ? -31.044 0.459 15.786 1.00 66.12 182 CYS A CA 1
ATOM 1442 C C . CYS A 1 182 ? -32.045 -0.400 14.994 1.00 66.12 182 CYS A C 1
ATOM 1444 O O . CYS A 1 182 ? -33.207 -0.021 14.901 1.00 66.12 182 CYS A O 1
ATOM 1446 N N . GLY A 1 183 ? -31.608 -1.520 14.398 1.00 64.88 183 GLY A N 1
ATOM 1447 C CA . GLY A 1 183 ? -32.446 -2.438 13.608 1.00 64.88 183 GLY A CA 1
ATOM 1448 C C . GLY A 1 183 ? -32.977 -1.852 12.291 1.00 64.88 183 GLY A C 1
ATOM 1449 O O . GLY A 1 183 ? -33.571 -2.558 11.478 1.00 64.88 183 GLY A O 1
ATOM 1450 N N . THR A 1 184 ? -32.756 -0.560 12.055 1.00 67.94 184 THR A N 1
ATOM 1451 C CA . THR A 1 184 ? -33.332 0.194 10.940 1.00 67.94 184 THR A CA 1
ATOM 1452 C C . THR A 1 184 ? -32.299 0.676 9.932 1.00 67.94 184 THR A C 1
ATOM 1454 O O . THR A 1 184 ? -32.667 0.891 8.782 1.00 67.94 184 THR A O 1
ATOM 1457 N N . CYS A 1 185 ? -31.024 0.818 10.313 1.00 68.31 185 CYS A N 1
ATOM 1458 C CA . CYS A 1 185 ? -29.977 1.233 9.379 1.00 68.31 185 CYS A CA 1
ATOM 1459 C C . CYS A 1 185 ? -29.409 0.047 8.592 1.00 68.31 185 CYS A C 1
ATOM 1461 O O . CYS A 1 185 ? -29.454 -1.095 9.051 1.00 68.31 185 CYS A O 1
ATOM 1463 N N . GLU A 1 186 ? -28.792 0.341 7.449 1.00 67.50 186 GLU A N 1
ATOM 1464 C CA . GLU A 1 186 ? -28.136 -0.652 6.589 1.00 67.50 186 GLU A CA 1
ATOM 1465 C C . GLU A 1 186 ? -27.108 -1.483 7.367 1.00 67.50 186 GLU A C 1
ATOM 1467 O O . GLU A 1 186 ? -27.162 -2.708 7.317 1.00 67.50 186 GLU A O 1
ATOM 1472 N N . CYS A 1 187 ? -26.312 -0.845 8.235 1.00 68.56 187 CYS A N 1
ATOM 1473 C CA . CYS A 1 187 ? -25.348 -1.540 9.096 1.00 68.56 187 CYS A CA 1
ATOM 1474 C C . CYS A 1 187 ? -25.955 -2.517 10.124 1.00 68.56 187 CYS A C 1
ATOM 1476 O O . CYS A 1 187 ? -25.240 -3.335 10.688 1.00 68.56 187 CYS A O 1
ATOM 1478 N N . CYS A 1 188 ? -27.254 -2.418 10.429 1.00 66.31 188 CYS A N 1
ATOM 1479 C CA . CYS A 1 188 ? -27.950 -3.347 11.326 1.00 66.31 188 CYS A CA 1
ATOM 1480 C C . CYS A 1 188 ? -28.819 -4.365 10.580 1.00 66.31 188 CYS A C 1
ATOM 1482 O O . CYS A 1 188 ? -29.221 -5.357 11.185 1.00 66.31 188 CYS A O 1
ATOM 1484 N N . ARG A 1 189 ? -29.154 -4.106 9.312 1.00 67.44 189 ARG A N 1
ATOM 1485 C CA . ARG A 1 189 ? -29.984 -4.986 8.478 1.00 67.44 189 ARG A CA 1
ATOM 1486 C C . ARG A 1 189 ? -29.143 -5.979 7.688 1.00 67.44 189 ARG A C 1
ATOM 1488 O O . ARG A 1 189 ? -29.551 -7.127 7.537 1.00 67.44 189 ARG A O 1
ATOM 1495 N N . ASP A 1 190 ? -27.981 -5.547 7.214 1.00 68.62 190 ASP A N 1
ATOM 1496 C CA . ASP A 1 190 ? -27.054 -6.401 6.489 1.00 68.62 190 ASP A CA 1
ATOM 1497 C C . ASP A 1 190 ? -26.114 -7.133 7.457 1.00 68.62 190 ASP A C 1
ATOM 1499 O O . ASP A 1 190 ? -25.316 -6.520 8.167 1.00 68.62 190 ASP A O 1
ATOM 1503 N N . ARG A 1 191 ? -26.194 -8.470 7.464 1.00 58.47 191 ARG A N 1
ATOM 1504 C CA . ARG A 1 191 ? -25.319 -9.336 8.272 1.00 58.47 191 ARG A CA 1
ATOM 1505 C C . ARG A 1 191 ? -23.860 -9.309 7.801 1.00 58.47 191 ARG A C 1
ATOM 1507 O O . ARG A 1 191 ? -22.991 -9.728 8.560 1.00 58.47 191 ARG A O 1
ATOM 1514 N N . GLY A 1 192 ? -23.595 -8.849 6.576 1.00 58.69 192 GLY A N 1
ATOM 1515 C CA . GLY A 1 192 ? -22.252 -8.655 6.028 1.00 58.69 192 GLY A CA 1
ATOM 1516 C C . GLY A 1 192 ? -21.629 -7.298 6.366 1.00 58.69 192 GLY A C 1
ATOM 1517 O O . GLY A 1 192 ? -20.433 -7.104 6.131 1.00 58.69 192 GLY A O 1
ATOM 1518 N N . CYS A 1 193 ? -22.397 -6.364 6.936 1.00 60.59 193 CYS A N 1
ATOM 1519 C CA . CYS A 1 193 ? -21.889 -5.037 7.242 1.00 60.59 193 CYS A CA 1
ATOM 1520 C C . CYS A 1 193 ? -20.954 -5.080 8.454 1.00 60.59 193 CYS A C 1
ATOM 1522 O O . CYS A 1 193 ? -21.355 -5.413 9.568 1.00 60.59 193 CYS A O 1
ATOM 1524 N N . ARG A 1 194 ? -19.689 -4.713 8.235 1.00 60.62 194 ARG A N 1
ATOM 1525 C CA . ARG A 1 194 ? -18.672 -4.661 9.296 1.00 60.62 194 ARG A CA 1
ATOM 1526 C C . ARG A 1 194 ? -18.641 -3.333 10.056 1.00 60.62 194 ARG A C 1
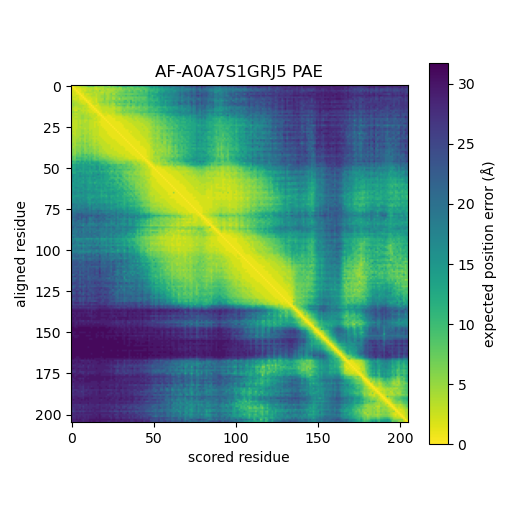ATOM 1528 O O . ARG A 1 194 ? -17.886 -3.221 11.013 1.00 60.62 194 ARG A O 1
ATOM 1535 N N . LYS A 1 195 ? -19.432 -2.343 9.625 1.00 65.19 195 LYS A N 1
ATOM 1536 C CA . LYS A 1 195 ? -19.480 -1.008 10.234 1.00 65.19 195 LYS A CA 1
ATOM 1537 C C . LYS A 1 195 ? -20.463 -0.972 11.400 1.00 65.19 195 LYS A C 1
ATOM 1539 O O . LYS A 1 195 ? -21.565 -1.513 11.306 1.00 65.19 195 LYS A O 1
ATOM 1544 N N . LEU A 1 196 ? -20.116 -0.278 12.480 1.00 64.44 196 LEU A N 1
ATOM 1545 C CA . LEU A 1 196 ? -21.059 -0.024 13.574 1.00 64.44 196 LEU A CA 1
ATOM 1546 C C . LEU A 1 196 ? -22.172 0.950 13.156 1.00 64.44 196 LEU A C 1
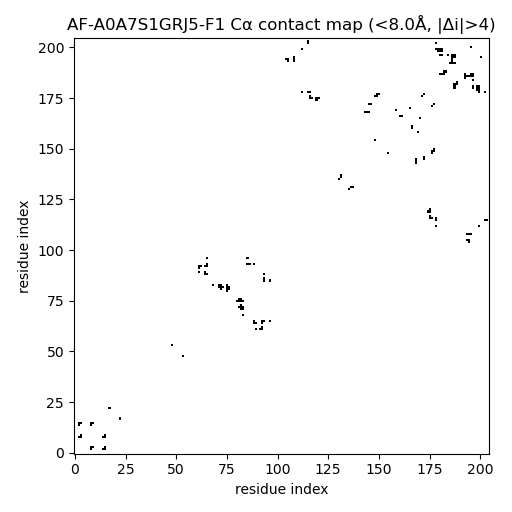ATOM 1548 O O . LEU A 1 196 ? -21.980 1.866 12.356 1.00 64.44 196 LEU A O 1
ATOM 1552 N N . CYS A 1 197 ? -23.370 0.783 13.724 1.00 73.81 197 CYS A N 1
ATOM 1553 C CA . CYS A 1 197 ? -24.463 1.724 13.486 1.00 73.81 197 CYS A CA 1
ATOM 1554 C C . CYS A 1 197 ? -24.306 3.014 14.302 1.00 73.81 197 CYS A C 1
ATOM 1556 O O . CYS A 1 197 ? -23.719 3.016 15.383 1.00 73.81 197 CYS A O 1
ATOM 1558 N N . LYS A 1 198 ? -24.911 4.110 13.824 1.00 69.94 198 LYS A N 1
ATOM 1559 C CA . LYS A 1 198 ? -24.840 5.424 14.490 1.00 69.94 198 LYS A CA 1
ATOM 1560 C C . LYS A 1 198 ? -25.303 5.392 15.950 1.00 69.94 198 LYS A C 1
ATOM 1562 O O . LYS A 1 198 ? -24.610 5.941 16.791 1.00 69.94 198 LYS A O 1
ATOM 1567 N N . ARG A 1 199 ? -26.377 4.660 16.281 1.00 66.56 199 ARG A N 1
ATOM 1568 C CA . ARG A 1 199 ? -26.829 4.501 17.680 1.00 66.56 199 ARG A CA 1
ATOM 1569 C C . ARG A 1 199 ? -25.800 3.799 18.575 1.00 66.56 199 ARG A C 1
ATOM 1571 O O . ARG A 1 199 ? -25.681 4.141 19.744 1.00 66.56 199 ARG A O 1
ATOM 1578 N N . ARG A 1 200 ? -25.033 2.844 18.032 1.00 67.12 200 ARG A N 1
ATOM 1579 C CA . ARG A 1 200 ? -23.925 2.199 18.759 1.00 67.12 200 ARG A CA 1
ATOM 1580 C C . ARG A 1 200 ? -22.751 3.156 18.957 1.00 67.12 200 ARG A C 1
ATOM 1582 O O . ARG A 1 200 ? -22.129 3.127 20.007 1.00 67.12 200 ARG A O 1
ATOM 1589 N N . LEU A 1 201 ? -22.475 4.016 17.976 1.00 63.69 201 LEU A N 1
ATOM 1590 C CA . LEU A 1 201 ? -21.452 5.062 18.088 1.00 63.69 201 LEU A CA 1
ATOM 1591 C C . LEU A 1 201 ? -21.865 6.187 19.055 1.00 63.69 201 LEU A C 1
ATOM 1593 O O . LEU A 1 201 ? -21.007 6.755 19.721 1.00 63.69 201 LEU A O 1
ATOM 1597 N N . GLU A 1 202 ? -23.158 6.504 19.148 1.00 63.66 202 GLU A N 1
ATOM 1598 C CA . GLU A 1 202 ? -23.714 7.522 20.052 1.00 63.66 202 GLU A CA 1
ATOM 1599 C C . GLU A 1 202 ? -23.671 7.099 21.522 1.00 63.66 202 GLU A C 1
ATOM 1601 O O . GLU A 1 202 ? -23.385 7.945 22.360 1.00 63.66 202 GLU A O 1
ATOM 1606 N N . ALA A 1 203 ? -23.828 5.805 21.830 1.00 58.88 203 ALA A N 1
ATOM 1607 C CA . ALA A 1 203 ? -23.672 5.253 23.186 1.00 58.88 203 ALA A CA 1
ATOM 1608 C C . ALA A 1 203 ? -22.261 5.449 23.793 1.00 58.88 203 ALA A C 1
ATOM 1610 O O . ALA A 1 203 ? -22.012 5.081 24.938 1.00 58.88 203 ALA A O 1
ATOM 1611 N N . ARG A 1 204 ? -21.317 6.006 23.021 1.00 44.94 204 ARG A N 1
ATOM 1612 C CA . ARG A 1 204 ? -19.986 6.424 23.474 1.00 44.94 204 ARG A CA 1
ATOM 1613 C C . ARG A 1 204 ? -19.992 7.761 24.231 1.00 44.94 204 ARG A C 1
ATOM 1615 O O . ARG A 1 204 ? -19.056 7.971 25.007 1.00 44.94 204 ARG A O 1
ATOM 1622 N N . LYS A 1 205 ? -20.933 8.663 23.922 1.00 43.25 205 LYS A N 1
ATOM 1623 C CA . LYS A 1 205 ? -21.035 10.011 24.513 1.00 43.25 205 LYS A CA 1
ATOM 1624 C C . LYS A 1 205 ? -21.766 9.961 25.844 1.00 43.25 205 LYS A C 1
ATOM 1626 O O . LYS A 1 205 ? -21.291 10.671 26.752 1.00 43.25 205 LYS A O 1
#

Secondary structure (DSSP, 8-state):
-HHHH-GGGTT-HHHHT--HHHHHHHHHHHHHHHHHHHHHHHHHHHHS--HHHHHHHHHHHHHHHHHHHHHHHHHHHHTTPPPPPGGGS-HHHHHHHHHHHHHHHHHHHHHHHHHHHHHHHHHHHHHHHHHHHHT-----GGG-------TT-SS-------SSSS-HHHHHHHHHH-----SSSHHHH-TT--SPPHHHHHTT-

Radius of gyration: 39.65 Å; Cα contacts (8 Å, |Δi|>4): 102; chains: 1; bounding box: 84×41×114 Å

pLDDT: mean 76.19, std 16.79, range [36.84, 97.25]

Sequence (205 aa):
EELRRDNALLFQHMVQGMNTDMIAKRCDYRMRQMEKECEAREKVLKNRKPANVAAAEKALQAVREMEKWETEARISNLSGNDAPPLEKLSSDAEQIMRERLDEREPLIDRLREIEIQVRACKDLANETREAIMRGDQYVNYSHITLKAGGPNSKDGNAIAKGADGEDIEARINLQVLKVPACGTCECCRDRGCRKLCKRRLEARK

Mean predicted aligned error: 15.66 Å

Organism: Cyclophora tenuis (NCBI:txid216820)

Solvent-accessible surface area (backbone atoms only — not comparable to full-atom values): 12211 Å² total; per-residue (Å²): 112,67,70,75,71,36,75,93,40,67,85,40,58,77,67,58,68,52,50,71,68,62,49,49,55,50,50,54,51,52,50,55,52,51,51,55,50,50,52,51,51,50,53,53,54,75,72,51,76,55,68,68,57,54,50,51,52,52,52,52,51,30,51,54,52,46,57,50,49,52,53,51,26,51,52,25,50,75,70,74,42,75,57,72,71,60,85,79,46,56,73,69,30,32,53,54,50,51,54,52,51,62,65,42,48,45,56,53,43,50,52,53,51,50,52,52,28,53,49,38,48,52,52,51,51,49,53,51,53,52,39,55,74,71,65,49,81,85,74,76,67,90,77,57,74,80,72,92,53,55,103,78,43,87,78,65,82,81,72,79,82,67,89,69,87,72,62,62,56,58,54,47,44,45,64,29,61,48,67,62,67,77,66,74,48,68,43,54,64,39,92,83,46,65,53,76,40,68,61,49,61,52,75,73,115

Foldseek 3Di:
DVCCVDPVCVPVVVSNPDDPVNVVVVVVVVVVVVVVVVVVVVVVVVPDDDPVVVVVVVVVVLVVQLVVQVVQQVVCVVVVHHRDDLVPGDPVSSVVVVVVVVVCQLVVQVVLLVVLLVVLVVVVVVVLVVCVVVVNPDDPCVPQDQPPDAPPDPPPDPDPDDPDDDPVSVVSNCRRNPLDQPCPDPCNVDPPRSDGDPSSVVSVD